Protein AF-A0AAN7YVD9-F1 (afdb_monomer_lite)

Structure (mmCIF, N/CA/C/O backbone):
data_AF-A0AAN7YVD9-F1
#
_entry.id   AF-A0AAN7YVD9-F1
#
loop_
_atom_site.group_PDB
_atom_site.id
_atom_site.type_symbol
_atom_site.label_atom_id
_atom_site.label_alt_id
_atom_site.label_comp_id
_atom_site.label_asym_id
_atom_site.label_entity_id
_atom_site.label_seq_id
_atom_site.pdbx_PDB_ins_code
_atom_site.Cartn_x
_atom_site.Cartn_y
_atom_site.Cartn_z
_atom_site.occupancy
_atom_site.B_iso_or_equiv
_atom_site.auth_seq_id
_atom_site.auth_comp_id
_atom_site.auth_asym_id
_atom_site.auth_atom_id
_atom_site.pdbx_PDB_model_num
ATOM 1 N N . MET A 1 1 ? 33.752 2.108 36.685 1.00 48.91 1 MET A N 1
ATOM 2 C CA . MET A 1 1 ? 33.407 3.477 37.112 1.00 48.91 1 MET A CA 1
ATOM 3 C C . MET A 1 1 ? 32.574 3.325 38.362 1.00 48.91 1 MET A C 1
ATOM 5 O O . MET A 1 1 ? 31.568 2.627 38.293 1.00 48.91 1 MET A O 1
ATOM 9 N N . ASP A 1 2 ? 33.030 3.874 39.486 1.00 48.00 2 ASP A N 1
ATOM 10 C CA . ASP A 1 2 ? 32.279 3.839 40.743 1.00 48.00 2 ASP A CA 1
ATOM 11 C C . ASP A 1 2 ? 31.120 4.831 40.663 1.00 48.00 2 ASP A C 1
ATOM 13 O O . ASP A 1 2 ? 31.286 6.030 40.883 1.00 48.00 2 ASP A O 1
ATOM 17 N N . LEU A 1 3 ? 29.936 4.310 40.342 1.00 52.09 3 LEU A N 1
ATOM 18 C CA . LEU A 1 3 ? 28.682 5.069 40.279 1.00 52.09 3 LEU A CA 1
ATOM 19 C C . LEU A 1 3 ? 28.281 5.666 41.644 1.00 52.09 3 LEU A C 1
ATOM 21 O O . LEU A 1 3 ? 27.418 6.534 41.711 1.00 52.09 3 LEU A O 1
ATOM 25 N N . GLU A 1 4 ? 28.901 5.227 42.744 1.00 53.59 4 GLU A N 1
ATOM 26 C CA . GLU A 1 4 ? 28.573 5.665 44.108 1.00 53.59 4 GLU A CA 1
ATOM 27 C C . GLU A 1 4 ? 28.916 7.134 44.399 1.00 53.59 4 GLU A C 1
ATOM 29 O O . GLU A 1 4 ? 28.377 7.712 45.348 1.00 53.59 4 GLU A O 1
ATOM 34 N N . ASN A 1 5 ? 29.800 7.739 43.599 1.00 58.06 5 ASN A N 1
ATOM 35 C CA . ASN A 1 5 ? 30.240 9.125 43.774 1.00 58.06 5 ASN A CA 1
ATOM 36 C C . ASN A 1 5 ? 29.689 10.080 42.703 1.00 58.06 5 ASN A C 1
ATOM 38 O O . ASN A 1 5 ? 30.012 11.266 42.734 1.00 58.06 5 ASN A O 1
ATOM 42 N N . GLU A 1 6 ? 28.862 9.600 41.771 1.00 57.50 6 GLU A N 1
ATOM 43 C CA . GLU A 1 6 ? 28.188 10.474 40.810 1.00 57.50 6 GLU A CA 1
ATOM 44 C C . GLU A 1 6 ? 27.002 11.181 41.480 1.00 57.50 6 GLU A C 1
ATOM 46 O O . GLU A 1 6 ? 26.181 10.552 42.156 1.00 57.50 6 GLU A O 1
ATOM 51 N N . ASN A 1 7 ? 26.925 12.503 41.304 1.00 54.09 7 ASN A N 1
ATOM 52 C CA . ASN A 1 7 ? 25.797 13.295 41.785 1.00 54.09 7 ASN A CA 1
ATOM 53 C C . ASN A 1 7 ? 24.549 12.985 40.956 1.00 54.09 7 ASN A C 1
ATOM 55 O O . ASN A 1 7 ? 24.578 13.012 39.724 1.00 54.09 7 ASN A O 1
ATOM 59 N N . ILE A 1 8 ? 23.454 12.713 41.656 1.00 57.19 8 ILE A N 1
ATOM 60 C CA . ILE A 1 8 ? 22.137 12.468 41.084 1.00 57.19 8 ILE A CA 1
ATOM 61 C C . ILE A 1 8 ? 21.248 13.654 41.418 1.00 57.19 8 ILE A C 1
ATOM 63 O O . ILE A 1 8 ? 21.107 14.033 42.582 1.00 57.19 8 ILE A O 1
ATOM 67 N N . ASP A 1 9 ? 20.620 14.202 40.383 1.00 53.19 9 ASP A N 1
ATOM 68 C CA . ASP A 1 9 ? 19.607 15.238 40.522 1.00 53.19 9 ASP A CA 1
ATOM 69 C C . ASP A 1 9 ? 18.218 14.593 40.599 1.00 53.19 9 ASP A C 1
ATOM 71 O O . ASP A 1 9 ? 17.826 13.809 39.722 1.00 53.19 9 ASP A O 1
ATOM 75 N N . PHE A 1 10 ? 17.442 14.955 41.623 1.00 53.22 10 PHE A N 1
ATOM 76 C CA . PHE A 1 10 ? 16.014 14.657 41.650 1.00 53.22 10 PHE A CA 1
ATOM 77 C C . PHE A 1 10 ? 15.292 15.528 40.622 1.00 53.22 10 PHE A C 1
ATOM 79 O O . PHE A 1 10 ? 15.197 16.746 40.769 1.00 53.22 10 PHE A O 1
ATOM 86 N N . VAL A 1 11 ? 14.746 14.904 39.576 1.00 52.44 11 VAL A N 1
ATOM 87 C CA . VAL A 1 11 ? 13.897 15.603 38.605 1.00 52.44 11 VAL A CA 1
ATOM 88 C C . VAL A 1 11 ? 12.440 15.313 38.920 1.00 52.44 11 VAL A C 1
ATOM 90 O O . VAL A 1 11 ? 11.982 14.169 38.897 1.00 52.44 11 VAL A O 1
ATOM 93 N N . LYS A 1 12 ? 11.714 16.389 39.217 1.00 53.72 12 LYS A N 1
ATOM 94 C CA . LYS A 1 12 ? 10.306 16.365 39.591 1.00 53.72 12 LYS A CA 1
ATOM 95 C C . LYS A 1 12 ? 9.412 15.857 38.452 1.00 53.72 12 LYS A C 1
ATOM 97 O O . LYS A 1 12 ? 9.451 16.387 37.340 1.00 53.72 12 LYS A O 1
ATOM 102 N N . CYS A 1 13 ? 8.541 14.893 38.754 1.00 51.59 13 CYS A N 1
ATOM 103 C CA . CYS A 1 13 ? 7.413 14.524 37.897 1.00 51.59 13 CYS A CA 1
ATOM 104 C C . CYS A 1 13 ? 6.221 15.439 38.215 1.00 51.59 13 CYS A C 1
ATOM 106 O O . CYS A 1 13 ? 5.746 15.438 39.343 1.00 51.59 13 CYS A O 1
ATOM 108 N N . LEU A 1 14 ? 5.749 16.234 37.253 1.00 41.72 14 LEU A N 1
ATOM 109 C CA . LEU A 1 14 ? 4.733 17.280 37.482 1.00 41.72 14 LEU A CA 1
ATOM 110 C C . LEU A 1 14 ? 3.289 16.861 37.135 1.00 41.72 14 LEU A C 1
ATOM 112 O O . LEU A 1 14 ? 2.436 17.726 36.990 1.00 41.72 14 LEU A O 1
ATOM 116 N N . HIS A 1 15 ? 3.010 15.567 36.933 1.00 40.56 15 HIS A N 1
ATOM 117 C CA . HIS A 1 15 ? 1.671 15.047 36.588 1.00 40.56 15 HIS A CA 1
ATOM 118 C C . HIS A 1 15 ? 0.937 15.727 35.414 1.00 40.56 15 HIS A C 1
ATOM 120 O O . HIS A 1 15 ? -0.262 15.531 35.224 1.00 40.56 15 HIS A O 1
ATOM 126 N N . ILE A 1 16 ? 1.637 16.460 34.547 1.00 34.72 16 ILE A N 1
ATOM 127 C CA . ILE A 1 16 ? 1.011 17.025 33.355 1.00 34.72 16 ILE A CA 1
ATOM 128 C C . ILE A 1 16 ? 1.050 15.945 32.259 1.00 34.72 16 ILE A C 1
ATOM 130 O O . ILE A 1 16 ? 2.098 15.668 31.672 1.00 34.72 16 ILE A O 1
ATOM 134 N N . VAL A 1 17 ? -0.129 15.373 31.996 1.00 36.09 17 VAL A N 1
ATOM 135 C CA . VAL A 1 17 ? -0.585 14.630 30.800 1.00 36.09 17 VAL A CA 1
ATOM 136 C C . VAL A 1 17 ? -0.663 13.089 30.862 1.00 36.09 17 VAL A C 1
ATOM 138 O O . VAL A 1 17 ? 0.258 12.369 31.234 1.00 36.09 17 VAL A O 1
ATOM 141 N N . VAL A 1 18 ? -1.813 12.628 30.358 1.00 40.62 18 VAL A N 1
ATOM 142 C CA . VAL A 1 18 ? -2.362 11.280 30.114 1.00 40.62 18 VAL A CA 1
ATOM 143 C C . VAL A 1 18 ? -1.529 10.411 29.143 1.00 40.62 18 VAL A C 1
ATOM 145 O O . VAL A 1 18 ? -1.822 9.231 28.966 1.00 40.62 18 VAL A O 1
ATOM 148 N N . THR A 1 19 ? -0.464 10.941 28.533 1.00 44.38 19 THR A N 1
ATOM 149 C CA . THR A 1 19 ? 0.362 10.232 27.536 1.00 44.38 19 THR A CA 1
ATOM 150 C C . THR A 1 19 ? 1.842 10.625 27.651 1.00 44.38 19 THR A C 1
ATOM 152 O O . THR A 1 19 ? 2.146 11.817 27.556 1.00 44.38 19 THR A O 1
ATOM 155 N N . PRO A 1 20 ? 2.780 9.673 27.830 1.00 53.44 20 PRO A N 1
ATOM 156 C CA . PRO A 1 20 ? 4.209 9.972 27.867 1.00 53.44 20 PRO A CA 1
ATOM 157 C C . PRO A 1 20 ? 4.724 10.360 26.474 1.00 53.44 20 PRO A C 1
ATOM 159 O O . PRO A 1 20 ? 4.370 9.731 25.479 1.00 53.44 20 PRO A O 1
ATOM 162 N N . ASN A 1 21 ? 5.600 11.364 26.402 1.00 52.97 21 ASN A N 1
ATOM 163 C CA . ASN A 1 21 ? 6.274 11.722 25.154 1.00 52.97 21 ASN A CA 1
ATOM 164 C C . ASN A 1 21 ? 7.509 10.841 24.955 1.00 52.97 21 ASN A C 1
ATOM 166 O O . ASN A 1 21 ? 8.276 10.623 25.894 1.00 52.97 21 ASN A O 1
ATOM 170 N N . GLN A 1 22 ? 7.709 10.375 23.724 1.00 55.66 22 GLN A N 1
ATOM 171 C CA . GLN A 1 22 ? 8.861 9.583 23.304 1.00 55.66 22 GLN A CA 1
ATOM 172 C C . GLN A 1 22 ? 9.762 10.452 22.416 1.00 55.66 22 GLN A C 1
ATOM 174 O O . GLN A 1 22 ? 9.289 11.020 21.434 1.00 55.66 22 GLN A O 1
ATOM 179 N N . CYS A 1 23 ? 11.051 10.603 22.743 1.00 58.97 23 CYS A N 1
ATOM 180 C CA . CYS A 1 23 ? 11.976 11.273 21.814 1.00 58.97 23 CYS A CA 1
ATOM 181 C C . CYS A 1 23 ? 12.339 10.366 20.627 1.00 58.97 23 CYS A C 1
ATOM 183 O O . CYS A 1 23 ? 12.107 9.160 20.670 1.00 58.97 23 CYS A O 1
ATOM 185 N N . GLU A 1 24 ? 13.013 10.914 19.610 1.00 60.00 24 GLU A N 1
ATOM 186 C CA . GLU A 1 24 ? 13.510 10.165 18.436 1.00 60.00 24 GLU A CA 1
ATOM 187 C C . GLU A 1 24 ? 14.393 8.950 18.794 1.00 60.00 24 GLU A C 1
ATOM 189 O O . GLU A 1 24 ? 14.546 8.030 17.998 1.00 60.00 24 GLU A O 1
ATOM 194 N N . ARG A 1 25 ? 14.958 8.917 20.011 1.00 52.78 25 ARG A N 1
ATOM 195 C CA . ARG A 1 25 ? 15.753 7.795 20.545 1.00 52.78 25 ARG A CA 1
ATOM 196 C C . ARG A 1 25 ? 14.987 6.885 21.506 1.00 52.78 25 ARG A C 1
ATOM 198 O O . ARG A 1 25 ? 15.596 6.108 22.227 1.00 52.78 25 ARG A O 1
ATOM 205 N N . SER A 1 26 ? 13.662 6.965 21.521 1.00 51.72 26 SER A N 1
ATOM 206 C CA . SER A 1 26 ? 12.785 6.096 22.310 1.00 51.72 26 SER A CA 1
ATOM 207 C C . SER A 1 26 ? 12.834 6.251 23.836 1.00 51.72 26 SER A C 1
ATOM 209 O O . SER A 1 26 ? 12.409 5.352 24.555 1.00 51.72 26 SER A O 1
ATOM 211 N N . HIS A 1 27 ? 13.288 7.395 24.357 1.00 57.31 27 HIS A N 1
ATOM 212 C CA . HIS A 1 27 ? 13.181 7.693 25.790 1.00 57.31 27 HIS A CA 1
ATOM 213 C C . HIS A 1 27 ? 11.816 8.299 26.121 1.00 57.31 27 HIS A C 1
ATOM 215 O O . HIS A 1 27 ? 11.412 9.259 25.462 1.00 57.31 27 HIS A O 1
ATOM 221 N N . PHE A 1 28 ? 11.155 7.785 27.160 1.00 47.69 28 PHE A N 1
ATOM 222 C CA . PHE A 1 28 ? 9.869 8.286 27.657 1.00 47.69 28 PHE A CA 1
ATOM 223 C C . PHE A 1 28 ? 10.053 9.301 28.791 1.00 47.69 28 PHE A C 1
ATOM 225 O O . PHE A 1 28 ? 10.852 9.071 29.698 1.00 47.69 28 PHE A O 1
ATOM 232 N N . PHE A 1 29 ? 9.311 10.410 28.764 1.00 57.97 29 PHE A N 1
ATOM 233 C CA . PHE A 1 29 ? 9.326 11.424 29.829 1.00 57.97 29 PHE A CA 1
ATOM 234 C C . PHE A 1 29 ? 7.985 12.168 29.946 1.00 57.97 29 PHE A C 1
ATOM 236 O O . PHE A 1 29 ? 7.215 12.253 28.986 1.00 57.97 29 PHE A O 1
ATOM 243 N N . CYS A 1 30 ? 7.702 12.698 31.143 1.00 49.47 30 CYS A N 1
ATOM 244 C CA . CYS A 1 30 ? 6.515 13.516 31.409 1.00 49.47 30 CYS A CA 1
ATOM 245 C C . CYS A 1 30 ? 6.666 14.935 30.819 1.00 49.47 30 CYS A C 1
ATOM 247 O O . CYS A 1 30 ? 7.780 15.433 30.634 1.00 49.47 30 CYS A O 1
ATOM 249 N N . PHE A 1 31 ? 5.542 15.576 30.484 1.00 44.53 31 PHE A N 1
ATOM 250 C CA . PHE A 1 31 ? 5.461 16.767 29.624 1.00 44.53 31 PHE A CA 1
ATOM 251 C C . PHE A 1 31 ? 6.286 17.970 30.114 1.00 44.53 31 PHE A C 1
ATOM 253 O O . PHE A 1 31 ? 6.776 18.760 29.311 1.00 44.53 31 PHE A O 1
ATOM 260 N N . SER A 1 32 ? 6.523 18.091 31.419 1.00 43.22 32 SER A N 1
ATOM 261 C CA . SER A 1 32 ? 7.210 19.253 31.992 1.00 43.22 32 SER A CA 1
ATOM 262 C C . SER A 1 32 ? 8.728 19.284 31.755 1.00 43.22 32 SER A C 1
ATOM 264 O O . SER A 1 32 ? 9.369 20.292 32.035 1.00 43.22 32 SER A O 1
ATOM 266 N N . CYS A 1 33 ? 9.318 18.233 31.173 1.00 47.03 33 CYS A N 1
ATOM 267 C CA . CYS A 1 33 ? 10.735 18.204 30.781 1.00 47.03 33 CYS A CA 1
ATOM 268 C C . CYS A 1 33 ? 11.003 18.792 29.371 1.00 47.03 33 CYS A C 1
ATOM 270 O O . CYS A 1 33 ? 12.088 18.604 28.809 1.00 47.03 33 CYS A O 1
ATOM 272 N N . PHE A 1 34 ? 10.032 19.475 28.750 1.00 39.44 34 PHE A N 1
ATOM 273 C CA . PHE A 1 34 ? 10.080 19.795 27.321 1.00 39.44 34 PHE A CA 1
ATOM 274 C C . PHE A 1 34 ? 10.737 21.147 26.983 1.00 39.44 34 PHE A C 1
ATOM 276 O O . PHE A 1 34 ? 10.095 22.191 26.954 1.00 39.44 34 PHE A O 1
ATOM 283 N N . LYS A 1 35 ? 12.025 21.082 26.614 1.00 46.41 35 LYS A N 1
ATOM 284 C CA . LYS A 1 35 ? 12.605 21.828 25.466 1.00 46.41 35 LYS A CA 1
ATOM 285 C C . LYS A 1 35 ? 13.637 20.987 24.693 1.00 46.41 35 LYS A C 1
ATOM 287 O O . LYS A 1 35 ? 13.815 21.212 23.502 1.00 46.41 35 LYS A O 1
ATOM 292 N N . LYS A 1 36 ? 14.304 20.013 25.336 1.00 55.28 36 LYS A N 1
ATOM 293 C CA . LYS A 1 36 ? 15.181 18.981 24.732 1.00 55.28 36 LYS A CA 1
ATOM 294 C C . LYS A 1 36 ? 15.185 17.749 25.648 1.00 55.28 36 LYS A C 1
ATOM 296 O O . LYS A 1 36 ? 15.216 17.933 26.859 1.00 55.28 36 LYS A O 1
ATOM 301 N N . CYS A 1 37 ? 15.186 16.525 25.104 1.00 58.19 37 CYS A N 1
ATOM 302 C CA . CYS A 1 37 ? 15.276 15.297 25.913 1.00 58.19 37 CYS A CA 1
ATOM 303 C C . CYS A 1 37 ? 16.519 15.371 26.828 1.00 58.19 37 CYS A C 1
ATOM 305 O O . CYS A 1 37 ? 17.620 15.496 26.289 1.00 58.19 37 CYS A O 1
ATOM 307 N N . PRO A 1 38 ? 16.383 15.322 28.167 1.00 54.34 38 PRO A N 1
ATOM 308 C CA . PRO A 1 38 ? 17.506 15.539 29.086 1.00 54.34 38 PRO A CA 1
ATOM 309 C C . PRO A 1 38 ? 18.606 14.486 28.909 1.00 54.34 38 PRO A C 1
ATOM 311 O O . PRO A 1 38 ? 19.785 14.832 28.878 1.00 54.34 38 PRO A O 1
ATOM 314 N N . ILE A 1 39 ? 18.209 13.238 28.636 1.00 54.81 39 ILE A N 1
ATOM 315 C CA . ILE A 1 39 ? 19.122 12.144 28.282 1.00 54.81 39 ILE A CA 1
ATOM 316 C C . ILE A 1 39 ? 19.868 12.475 26.980 1.00 54.81 39 ILE A C 1
ATOM 318 O O . ILE A 1 39 ? 21.089 12.406 26.927 1.00 54.81 39 ILE A O 1
ATOM 322 N N . CYS A 1 40 ? 19.171 12.912 25.924 1.00 55.34 40 CYS A N 1
ATOM 323 C CA . CYS A 1 40 ? 19.813 13.205 24.635 1.00 55.34 40 CYS A CA 1
ATOM 324 C C . CYS A 1 40 ? 20.615 14.519 24.612 1.00 55.34 40 CYS A C 1
ATOM 326 O O . CYS A 1 40 ? 21.542 14.645 23.814 1.00 55.34 40 CYS A O 1
ATOM 328 N N . LYS A 1 41 ? 20.264 15.509 25.442 1.00 53.03 41 LYS A N 1
ATOM 329 C CA . LYS A 1 41 ? 20.933 16.818 25.499 1.00 53.03 41 LYS A CA 1
ATOM 330 C C . LYS A 1 41 ? 22.328 16.703 26.117 1.00 53.03 41 LYS A C 1
ATOM 332 O O . LYS A 1 41 ? 23.244 17.376 25.650 1.00 53.03 41 LYS A O 1
ATOM 337 N N . ASN A 1 42 ? 22.488 15.830 27.110 1.00 51.00 42 ASN A N 1
ATOM 338 C CA . ASN A 1 42 ? 23.707 15.754 27.913 1.00 51.00 42 ASN A CA 1
ATOM 339 C C . ASN A 1 42 ? 24.724 14.712 27.424 1.00 51.00 42 ASN A C 1
ATOM 341 O O . ASN A 1 42 ? 25.849 14.732 27.899 1.00 51.00 42 ASN A O 1
ATOM 345 N N . ILE A 1 43 ? 24.413 13.909 26.394 1.00 50.28 43 ILE A N 1
ATOM 346 C CA . ILE A 1 43 ? 25.386 13.004 25.735 1.00 50.28 43 ILE A CA 1
ATOM 347 C C . ILE A 1 43 ? 26.558 13.770 25.079 1.00 50.28 43 ILE A C 1
ATOM 349 O O . ILE A 1 43 ? 27.591 13.179 24.783 1.00 50.28 43 ILE A O 1
ATOM 353 N N . ARG A 1 44 ? 26.448 15.093 24.863 1.00 41.69 44 ARG A N 1
ATOM 354 C CA . ARG A 1 44 ? 27.573 15.913 24.361 1.00 41.69 44 ARG A CA 1
ATOM 355 C C . ARG A 1 44 ? 28.622 16.264 25.427 1.00 41.69 44 ARG A C 1
ATOM 357 O O . ARG A 1 44 ? 29.668 16.799 25.079 1.00 41.69 44 ARG A O 1
ATOM 364 N N . SER A 1 45 ? 28.369 15.950 26.691 1.00 40.59 45 SER A N 1
ATOM 365 C CA . SER A 1 45 ? 29.298 16.095 27.815 1.00 40.59 45 SER A CA 1
ATOM 366 C C . SER A 1 45 ? 29.476 14.712 28.443 1.00 40.59 45 SER A C 1
ATOM 368 O O . SER A 1 45 ? 28.482 14.061 28.729 1.00 40.59 45 SER A O 1
ATOM 370 N N . ASN A 1 46 ? 30.713 14.239 28.612 1.00 37.03 46 ASN A N 1
ATOM 371 C CA . ASN A 1 46 ? 31.078 12.884 29.069 1.00 37.03 46 ASN A CA 1
ATOM 372 C C . ASN A 1 46 ? 30.632 12.539 30.514 1.00 37.03 46 ASN A C 1
ATOM 374 O O . ASN A 1 46 ? 31.456 12.204 31.358 1.00 37.03 46 ASN A O 1
ATOM 378 N N . GLY A 1 47 ? 29.338 12.587 30.815 1.00 40.88 47 GLY A N 1
ATOM 379 C CA . GLY A 1 47 ? 28.769 12.166 32.089 1.00 40.88 47 GLY A CA 1
ATOM 380 C C . GLY A 1 47 ? 27.344 11.671 31.886 1.00 40.88 47 GLY A C 1
ATOM 381 O O . GLY A 1 47 ? 26.473 12.420 31.442 1.00 40.88 47 GLY A O 1
ATOM 382 N N . PHE A 1 48 ? 27.104 10.398 32.195 1.00 42.22 48 PHE A N 1
ATOM 383 C CA . PHE A 1 48 ? 25.749 9.885 32.344 1.00 42.22 48 PHE A CA 1
ATOM 384 C C . PHE A 1 48 ? 25.183 10.481 33.632 1.00 42.22 48 PHE A C 1
ATOM 386 O O . PHE A 1 48 ? 25.541 10.055 34.720 1.00 42.22 48 PHE A O 1
ATOM 393 N N . ILE A 1 49 ? 24.318 11.488 33.530 1.00 46.78 49 ILE A N 1
ATOM 394 C CA . ILE A 1 49 ? 23.552 11.923 34.700 1.00 46.78 49 ILE A CA 1
ATOM 395 C C . ILE A 1 49 ? 22.442 10.892 34.896 1.00 46.78 49 ILE A C 1
ATOM 397 O O . ILE A 1 49 ? 21.515 10.804 34.087 1.00 46.78 49 ILE A O 1
ATOM 401 N N . ASN A 1 50 ? 22.555 10.091 35.952 1.00 52.78 50 ASN A N 1
ATOM 402 C CA . ASN A 1 50 ? 21.481 9.212 36.395 1.00 52.78 50 ASN A CA 1
ATOM 403 C C . ASN A 1 50 ? 20.370 10.087 36.979 1.00 52.78 50 ASN A C 1
ATOM 405 O O . ASN A 1 50 ? 20.540 10.694 38.028 1.00 52.78 50 ASN A O 1
ATOM 409 N N . THR A 1 51 ? 19.240 10.192 36.286 1.00 53.09 51 THR A N 1
ATOM 410 C CA . THR A 1 51 ? 18.073 10.941 36.765 1.00 53.09 51 THR A CA 1
ATOM 411 C C . THR A 1 51 ? 17.005 9.963 37.240 1.00 53.09 51 THR A C 1
ATOM 413 O O . THR A 1 51 ? 16.513 9.159 36.447 1.00 53.09 51 THR A O 1
ATOM 416 N N . ILE A 1 52 ? 16.612 10.044 38.514 1.00 61.03 52 ILE A N 1
ATOM 417 C CA . ILE A 1 52 ? 15.513 9.244 39.071 1.00 61.03 52 ILE A CA 1
ATOM 418 C C . ILE A 1 52 ? 14.256 10.114 39.126 1.00 61.03 52 ILE A C 1
ATOM 420 O O . ILE A 1 52 ? 14.253 11.198 39.705 1.00 61.03 52 ILE A O 1
ATOM 424 N N . CYS A 1 53 ? 13.180 9.630 38.508 1.00 63.94 53 CYS A N 1
ATOM 425 C CA . CYS A 1 53 ? 11.878 10.287 38.515 1.00 63.94 53 CYS A CA 1
ATOM 426 C C . CYS A 1 53 ? 11.025 9.718 39.661 1.00 63.94 53 CYS A C 1
ATOM 428 O O . CYS A 1 53 ? 10.631 8.548 39.606 1.00 63.94 53 CYS A O 1
ATOM 430 N N . LYS A 1 54 ? 10.747 10.539 40.682 1.00 70.31 54 LYS A N 1
ATOM 431 C CA . LYS A 1 54 ? 9.866 10.210 41.816 1.00 70.31 54 LYS A CA 1
ATOM 432 C C . LYS A 1 54 ? 8.775 11.268 41.992 1.00 70.31 54 LYS A C 1
ATOM 434 O O . LYS A 1 54 ? 8.971 12.438 41.657 1.00 70.31 54 LYS A O 1
ATOM 439 N N . TYR A 1 55 ? 7.633 10.842 42.516 1.00 70.88 55 TYR A N 1
ATOM 440 C CA . TYR A 1 55 ? 6.591 11.721 43.035 1.00 70.88 55 TYR A CA 1
ATOM 441 C C . TYR A 1 55 ? 6.989 12.225 44.418 1.00 70.88 55 TYR A C 1
ATOM 443 O O . TYR A 1 55 ? 7.653 11.505 45.160 1.00 70.88 55 TYR A O 1
ATOM 451 N N . GLN A 1 56 ? 6.603 13.455 44.745 1.00 77.81 56 GLN A N 1
ATOM 452 C CA . GLN A 1 56 ? 6.939 14.108 46.006 1.00 77.81 56 GLN A CA 1
ATOM 453 C C . GLN A 1 56 ? 5.667 14.678 46.628 1.00 77.81 56 GLN A C 1
ATOM 455 O O . GLN A 1 56 ? 4.976 15.486 46.005 1.00 77.81 56 GLN A O 1
ATOM 460 N N . PHE A 1 57 ? 5.379 14.272 47.859 1.00 76.69 57 PHE A N 1
ATOM 461 C CA . PHE A 1 57 ? 4.224 14.739 48.616 1.00 76.69 57 PHE A CA 1
ATOM 462 C C . PHE A 1 57 ? 4.675 15.355 49.936 1.00 76.69 57 PHE A C 1
ATOM 464 O O . PHE A 1 57 ? 5.608 14.849 50.558 1.00 76.69 57 PHE A O 1
ATOM 471 N N . LYS A 1 58 ? 4.021 16.428 50.378 1.00 85.06 58 LYS A N 1
ATOM 472 C CA . LYS A 1 58 ? 4.192 16.980 51.728 1.00 85.06 58 LYS A CA 1
ATOM 473 C C . LYS A 1 58 ? 2.983 16.653 52.586 1.00 85.06 58 LYS A C 1
ATOM 475 O O . LYS A 1 58 ? 1.891 16.451 52.061 1.00 85.06 58 LYS A O 1
ATOM 480 N N . GLU A 1 59 ? 3.183 16.601 53.891 1.00 81.88 59 GLU A N 1
ATOM 481 C CA . GLU A 1 59 ? 2.072 16.555 54.835 1.00 81.88 59 GLU A CA 1
ATOM 482 C C . GLU A 1 59 ? 1.323 17.894 54.784 1.00 81.88 59 GLU A C 1
ATOM 484 O O . GLU A 1 59 ? 1.944 18.960 54.748 1.00 81.88 59 GLU A O 1
ATOM 489 N N . ASP A 1 60 ? -0.001 17.840 54.677 1.00 79.81 60 ASP A N 1
ATOM 490 C CA . ASP A 1 60 ? -0.836 19.035 54.716 1.00 79.81 60 ASP A CA 1
ATOM 491 C C . ASP A 1 60 ? -1.095 19.413 56.173 1.00 79.81 60 ASP A C 1
ATOM 493 O O . ASP A 1 60 ? -1.720 18.665 56.915 1.00 79.81 60 ASP A O 1
ATOM 497 N N . GLU A 1 61 ? -0.652 20.594 56.592 1.00 81.81 61 GLU A N 1
ATOM 498 C CA . GLU A 1 61 ? -0.880 21.073 57.961 1.00 81.81 61 GLU A CA 1
ATOM 499 C C . GLU A 1 61 ? -2.378 21.240 58.283 1.00 81.81 61 GLU A C 1
ATOM 501 O O . GLU A 1 61 ? -2.763 21.257 59.451 1.00 81.81 61 GLU A O 1
ATOM 506 N N . ASN A 1 62 ? -3.236 21.328 57.257 1.00 82.12 62 ASN A N 1
ATOM 507 C CA . ASN A 1 62 ? -4.675 21.543 57.401 1.00 82.12 62 ASN A CA 1
ATOM 508 C C . ASN A 1 62 ? -5.528 20.287 57.158 1.00 82.12 62 ASN A C 1
ATOM 510 O O . ASN A 1 62 ? -6.752 20.352 57.306 1.00 82.12 62 ASN A O 1
ATOM 514 N N . SER A 1 63 ? -4.936 19.147 56.785 1.00 74.81 63 SER A N 1
ATOM 515 C CA . SER A 1 63 ? -5.685 17.907 56.565 1.00 74.81 63 SER A CA 1
ATOM 516 C C . SER A 1 63 ? -4.909 16.667 57.012 1.00 74.81 63 SER A C 1
ATOM 518 O O . SER A 1 63 ? -3.688 16.627 56.994 1.00 74.81 63 SER A O 1
ATOM 520 N N . PHE A 1 64 ? -5.618 15.610 57.422 1.00 63.94 64 PHE A N 1
ATOM 521 C CA . PHE A 1 64 ? -4.999 14.313 57.729 1.00 63.94 64 PHE A CA 1
ATOM 522 C C . PHE A 1 64 ? -4.621 13.582 56.428 1.00 63.94 64 PHE A C 1
ATOM 524 O O . PHE A 1 64 ? -5.218 12.561 56.078 1.00 63.94 64 PHE A O 1
ATOM 531 N N . GLY A 1 65 ? -3.668 14.131 55.671 1.00 74.69 65 GLY A N 1
ATOM 532 C CA . GLY A 1 65 ? -3.283 13.617 54.364 1.00 74.69 65 GLY A CA 1
ATOM 533 C C . GLY A 1 65 ? -1.990 14.209 53.807 1.00 74.69 65 GLY A C 1
ATOM 534 O O . GLY A 1 65 ? -1.459 15.206 54.286 1.00 74.69 65 GLY A O 1
ATOM 535 N N . PHE A 1 66 ? -1.481 13.559 52.762 1.00 76.38 66 PHE A N 1
ATOM 536 C CA . PHE A 1 66 ? -0.363 14.057 51.970 1.00 76.38 66 PHE A CA 1
ATOM 537 C C . PHE A 1 66 ? -0.904 14.777 50.734 1.00 76.38 66 PHE A C 1
ATOM 539 O O . PHE A 1 66 ? -1.738 14.224 50.014 1.00 76.38 66 PHE A O 1
ATOM 546 N N . VAL A 1 67 ? -0.412 15.983 50.467 1.00 78.12 67 VAL A N 1
ATOM 547 C CA . VAL A 1 67 ? -0.746 16.769 49.274 1.00 78.12 67 VAL A CA 1
ATOM 548 C C . VAL A 1 67 ? 0.479 16.926 48.382 1.00 78.12 67 VAL A C 1
ATOM 550 O O . VAL A 1 67 ? 1.624 16.928 48.838 1.00 78.12 67 VAL A O 1
ATOM 553 N N . GLU A 1 68 ? 0.245 17.023 47.078 1.00 71.88 68 GLU A N 1
ATOM 554 C CA . GLU A 1 68 ? 1.310 17.253 46.105 1.00 71.88 68 GLU A CA 1
ATOM 555 C C . GLU A 1 68 ? 1.898 18.657 46.312 1.00 71.88 68 GLU A C 1
ATOM 557 O O . GLU A 1 68 ? 1.167 19.648 46.336 1.00 71.88 68 GLU A O 1
ATOM 562 N N . ASP A 1 69 ? 3.221 18.755 46.473 1.00 72.62 69 ASP A N 1
ATOM 563 C CA . ASP A 1 69 ? 3.887 20.054 46.570 1.00 72.62 69 ASP A CA 1
ATOM 564 C C . ASP A 1 69 ? 4.359 20.522 45.190 1.00 72.62 69 ASP A C 1
ATOM 566 O O . ASP A 1 69 ? 5.118 19.834 44.499 1.00 72.62 69 ASP A O 1
ATOM 570 N N . SER A 1 70 ? 3.949 21.724 44.781 1.00 63.22 70 SER A N 1
ATOM 571 C CA . SER A 1 70 ? 4.417 22.385 43.562 1.00 63.22 70 SER A CA 1
ATOM 572 C C . SER A 1 70 ? 5.911 22.738 43.595 1.00 63.22 70 SER A C 1
ATOM 574 O O . SER A 1 70 ? 6.527 22.792 42.530 1.00 63.22 70 SER A O 1
ATOM 576 N N . GLU A 1 71 ? 6.523 22.877 44.768 1.00 74.19 71 GLU A N 1
ATOM 577 C CA . GLU A 1 71 ? 7.948 23.214 44.900 1.00 74.19 71 GLU A CA 1
ATOM 578 C C . GLU A 1 71 ? 8.835 21.969 45.008 1.00 74.19 71 GLU A C 1
ATOM 580 O O . GLU A 1 71 ? 9.856 21.875 44.326 1.00 74.19 71 GLU A O 1
ATOM 585 N N . GLY A 1 72 ? 8.395 20.969 45.773 1.00 76.75 72 GLY A N 1
ATOM 586 C CA . GLY A 1 72 ? 9.103 19.700 45.920 1.00 76.75 72 GLY A CA 1
ATOM 587 C C . GLY A 1 72 ? 10.455 19.810 46.642 1.00 76.75 72 GLY A C 1
ATOM 588 O O . GLY A 1 72 ? 10.797 20.828 47.246 1.00 76.75 72 GLY A O 1
ATOM 589 N N . CYS A 1 73 ? 11.228 18.727 46.611 1.00 80.88 73 CYS A N 1
ATOM 590 C CA . CYS A 1 73 ? 12.597 18.668 47.102 1.00 80.88 73 CYS A CA 1
ATOM 591 C C . CYS A 1 73 ? 13.598 18.855 45.956 1.00 80.88 73 CYS A C 1
ATOM 593 O O . CYS A 1 73 ? 13.528 18.142 44.953 1.00 80.88 73 CYS A O 1
ATOM 595 N N . THR A 1 74 ? 14.561 19.761 46.139 1.00 79.88 74 THR A N 1
ATOM 596 C CA . THR A 1 74 ? 15.634 20.088 45.182 1.00 79.88 74 THR A CA 1
ATOM 597 C C . THR A 1 74 ? 16.979 19.446 45.540 1.00 79.88 74 THR A C 1
ATOM 599 O O . THR A 1 74 ? 18.033 19.943 45.145 1.00 79.88 74 THR A O 1
ATOM 602 N N . PHE A 1 75 ? 16.967 18.354 46.311 1.00 79.31 75 PHE A N 1
ATOM 603 C CA . PHE A 1 75 ? 18.190 17.671 46.724 1.00 79.31 75 PHE A CA 1
ATOM 604 C C . PHE A 1 75 ? 19.016 17.193 45.519 1.00 79.31 75 PHE A C 1
ATOM 606 O O . PHE A 1 75 ? 18.497 16.551 44.603 1.00 79.31 75 PHE A O 1
ATOM 613 N N . SER A 1 76 ? 20.316 17.484 45.565 1.00 75.19 76 SER A N 1
ATOM 614 C CA . SER A 1 76 ? 21.335 16.980 44.643 1.00 75.19 76 SER A CA 1
ATOM 615 C C . SER A 1 76 ? 22.507 16.465 45.475 1.00 75.19 76 SER A C 1
ATOM 617 O O . SER A 1 76 ? 23.007 17.162 46.362 1.00 75.19 76 SER A O 1
ATOM 619 N N . GLY A 1 77 ? 22.911 15.221 45.238 1.00 78.88 77 GLY A N 1
ATOM 620 C CA . GLY A 1 77 ? 23.969 14.572 46.005 1.00 78.88 77 GLY A CA 1
ATOM 621 C C . GLY A 1 77 ? 24.318 13.184 45.468 1.00 78.88 77 GLY A C 1
ATOM 622 O O . GLY A 1 77 ? 23.675 12.702 44.534 1.00 78.88 77 GLY A O 1
ATOM 623 N N . PRO A 1 78 ? 25.341 12.525 46.034 1.00 73.38 78 PRO A N 1
ATOM 624 C CA . PRO A 1 78 ? 25.789 11.220 45.563 1.00 73.38 78 PRO A CA 1
ATOM 625 C C . PRO A 1 78 ? 24.737 10.132 45.823 1.00 73.38 78 PRO A C 1
ATOM 627 O O . PRO A 1 78 ? 24.034 10.177 46.836 1.00 73.38 78 PRO A O 1
ATOM 630 N N . LEU A 1 79 ? 24.674 9.117 44.950 1.00 69.81 79 LEU A N 1
ATOM 631 C CA . LEU A 1 79 ? 23.688 8.020 44.998 1.00 69.81 79 LEU A CA 1
ATOM 632 C C . LEU A 1 79 ? 23.560 7.373 46.389 1.00 69.81 79 LEU A C 1
ATOM 634 O O . LEU A 1 79 ? 22.454 7.097 46.851 1.00 69.81 79 LEU A O 1
ATOM 638 N N . LYS A 1 80 ? 24.685 7.184 47.088 1.00 75.56 80 LYS A N 1
ATOM 639 C CA . LYS A 1 80 ? 24.726 6.599 48.440 1.00 75.56 80 LYS A CA 1
ATOM 640 C C . LYS A 1 80 ? 23.964 7.408 49.499 1.00 75.56 80 LYS A C 1
ATOM 642 O O . LYS A 1 80 ? 23.525 6.843 50.494 1.00 75.56 80 LYS A O 1
ATOM 647 N N . ASN A 1 81 ? 23.766 8.706 49.271 1.00 79.19 81 ASN A N 1
ATOM 648 C CA . ASN A 1 81 ? 23.056 9.594 50.190 1.00 79.19 81 ASN A CA 1
ATOM 649 C C . ASN A 1 81 ? 21.554 9.690 49.885 1.00 79.19 81 ASN A C 1
ATOM 651 O O . ASN A 1 81 ? 20.828 10.292 50.671 1.00 79.19 81 ASN A O 1
ATOM 655 N N . ILE A 1 82 ? 21.073 9.105 48.780 1.00 76.75 82 ILE A N 1
ATOM 656 C CA . ILE A 1 82 ? 19.661 9.205 48.385 1.00 76.75 82 ILE A CA 1
ATOM 657 C C . ILE A 1 82 ? 18.752 8.509 49.391 1.00 76.75 82 ILE A C 1
ATOM 659 O O . ILE A 1 82 ? 17.778 9.109 49.824 1.00 76.75 82 ILE A O 1
ATOM 663 N N . ALA A 1 83 ? 19.081 7.282 49.804 1.00 76.94 83 ALA A N 1
ATOM 664 C CA . ALA A 1 83 ? 18.260 6.550 50.769 1.00 76.94 83 ALA A CA 1
ATOM 665 C C . ALA A 1 83 ? 18.140 7.318 52.096 1.00 76.94 83 ALA A C 1
ATOM 667 O O . ALA A 1 83 ? 17.045 7.502 52.614 1.00 76.94 83 ALA A O 1
ATOM 668 N N . HIS A 1 84 ? 19.260 7.855 52.588 1.00 84.88 84 HIS A N 1
ATOM 669 C CA . HIS A 1 84 ? 19.264 8.663 53.804 1.00 84.88 84 HIS A CA 1
ATOM 670 C C . HIS A 1 84 ? 18.472 9.969 53.646 1.00 84.88 84 HIS A C 1
ATOM 672 O O . HIS A 1 84 ? 17.758 10.381 54.558 1.00 84.88 84 HIS A O 1
ATOM 678 N N . HIS A 1 85 ? 18.569 10.621 52.485 1.00 86.12 85 HIS A N 1
ATOM 679 C CA . HIS A 1 85 ? 17.759 11.792 52.186 1.00 86.12 85 HIS A CA 1
ATOM 680 C C . HIS A 1 85 ? 16.263 11.447 52.157 1.00 86.12 85 HIS A C 1
ATOM 682 O O . HIS A 1 85 ? 15.479 12.153 52.775 1.00 86.12 85 HIS A O 1
ATOM 688 N N . GLU A 1 86 ? 15.855 10.348 51.520 1.00 82.19 86 GLU A N 1
ATOM 689 C CA . GLU A 1 86 ? 14.450 9.914 51.471 1.00 82.19 86 GLU A CA 1
ATOM 690 C C . GLU A 1 86 ? 13.866 9.607 52.855 1.00 82.19 86 GLU A C 1
ATOM 692 O O . GLU A 1 86 ? 12.686 9.857 53.083 1.00 82.19 86 GLU A O 1
ATOM 697 N N . GLU A 1 87 ? 14.687 9.118 53.785 1.00 82.56 87 GLU A N 1
ATOM 698 C CA . GLU A 1 87 ? 14.285 8.857 55.172 1.00 82.56 87 GLU A CA 1
ATOM 699 C C . GLU A 1 87 ? 14.173 10.128 56.026 1.00 82.56 87 GLU A C 1
ATOM 701 O O . GLU A 1 87 ? 13.402 10.160 56.983 1.00 82.56 87 GLU A O 1
ATOM 706 N N . THR A 1 88 ? 14.957 11.164 55.714 1.00 85.75 88 THR A N 1
ATOM 707 C CA . THR A 1 88 ? 15.077 12.382 56.541 1.00 85.75 88 THR A CA 1
ATOM 708 C C . THR A 1 88 ? 14.373 13.601 55.953 1.00 85.75 88 THR A C 1
ATOM 710 O O . THR A 1 88 ? 14.214 14.619 56.629 1.00 85.75 88 THR A O 1
ATOM 713 N N . CYS A 1 89 ? 13.954 13.534 54.693 1.00 84.81 89 CYS A N 1
ATOM 714 C CA . CYS A 1 89 ? 13.288 14.635 54.024 1.00 84.81 89 CYS A CA 1
ATOM 715 C C . CYS A 1 89 ? 11.856 14.802 54.537 1.00 84.81 89 CYS A C 1
ATOM 717 O O . CYS A 1 89 ? 11.128 13.834 54.736 1.00 84.81 89 CYS A O 1
ATOM 719 N N . LYS A 1 90 ? 11.408 16.056 54.645 1.00 84.19 90 LYS A N 1
ATOM 720 C CA . LYS A 1 90 ? 10.009 16.392 54.960 1.00 84.19 90 LYS A CA 1
ATOM 721 C C . LYS A 1 90 ? 9.005 15.920 53.896 1.00 84.19 90 LYS A C 1
ATOM 723 O O . LYS A 1 90 ? 7.802 15.972 54.123 1.00 84.19 90 LYS A O 1
ATOM 728 N N . TYR A 1 91 ? 9.493 15.536 52.715 1.00 82.94 91 TYR A N 1
ATOM 729 C CA . TYR A 1 91 ? 8.673 15.037 51.621 1.00 82.94 91 TYR A CA 1
ATOM 730 C C . TYR A 1 91 ? 8.661 13.514 51.607 1.00 82.94 91 TYR A C 1
ATOM 732 O O . TYR A 1 91 ? 9.697 12.867 51.738 1.00 82.94 91 TYR A O 1
ATOM 740 N N . ARG A 1 92 ? 7.489 12.944 51.349 1.00 82.88 92 ARG A N 1
ATOM 741 C CA . ARG A 1 92 ? 7.323 11.530 51.042 1.00 82.88 92 ARG A CA 1
ATOM 742 C C . ARG A 1 92 ? 7.547 11.299 49.552 1.00 82.88 92 ARG A C 1
ATOM 744 O O . ARG A 1 92 ? 6.931 11.968 48.720 1.00 82.88 92 ARG A O 1
ATOM 751 N N . PHE A 1 93 ? 8.385 10.321 49.226 1.00 79.81 93 PHE A N 1
ATOM 752 C CA . PHE A 1 93 ? 8.699 9.956 47.848 1.00 79.81 93 PHE A CA 1
ATOM 753 C C . PHE A 1 93 ? 7.950 8.692 47.425 1.00 79.81 93 PHE A C 1
ATOM 755 O O . PHE A 1 93 ? 7.930 7.709 48.163 1.00 79.81 93 PHE A O 1
ATOM 762 N N . GLU A 1 94 ? 7.378 8.687 46.221 1.00 76.88 94 GLU A N 1
ATOM 763 C CA . GLU A 1 94 ? 6.824 7.475 45.603 1.00 76.88 94 GLU A CA 1
ATOM 764 C C . GLU A 1 94 ? 7.408 7.261 44.204 1.00 76.88 94 GLU A C 1
ATOM 766 O O . GLU A 1 94 ? 7.660 8.212 43.460 1.00 76.88 94 GLU A O 1
ATOM 771 N N . ASP A 1 95 ? 7.658 6.006 43.835 1.00 71.12 95 ASP A N 1
ATOM 772 C CA . ASP A 1 95 ? 8.275 5.691 42.548 1.00 71.12 95 ASP A CA 1
ATOM 773 C C . ASP A 1 95 ? 7.328 5.997 41.382 1.00 71.12 95 ASP A C 1
ATOM 775 O O . ASP A 1 95 ? 6.155 5.617 41.376 1.00 71.12 95 ASP A O 1
ATOM 779 N N . CYS A 1 96 ? 7.858 6.634 40.336 1.00 64.62 96 CYS A N 1
ATOM 780 C CA . CYS A 1 96 ? 7.109 6.818 39.101 1.00 64.62 96 CYS A CA 1
ATOM 781 C C . CYS A 1 96 ? 6.836 5.461 38.433 1.00 64.62 96 CYS A C 1
ATOM 783 O O . CYS A 1 96 ? 7.766 4.704 38.140 1.00 64.62 96 CYS A O 1
ATOM 785 N N . ILE A 1 97 ? 5.575 5.169 38.100 1.00 54.25 97 ILE A N 1
ATOM 786 C CA . ILE A 1 97 ? 5.175 3.905 37.451 1.00 54.25 97 ILE A CA 1
ATOM 787 C C . ILE A 1 97 ? 5.926 3.629 36.135 1.00 54.25 97 ILE A C 1
ATOM 789 O O . ILE A 1 97 ? 6.108 2.474 35.746 1.00 54.25 97 ILE A O 1
ATOM 793 N N . TYR A 1 98 ? 6.414 4.684 35.474 1.00 50.22 98 TYR A N 1
ATOM 794 C CA . TYR A 1 98 ? 7.188 4.608 34.234 1.00 50.22 98 TYR A CA 1
ATOM 795 C C . TYR A 1 98 ? 8.707 4.489 34.464 1.00 50.22 98 TYR A C 1
ATOM 797 O O . TYR A 1 98 ? 9.419 3.998 33.591 1.00 50.22 98 TYR A O 1
ATOM 805 N N . SER A 1 99 ? 9.210 4.872 35.646 1.00 54.56 99 SER A N 1
ATOM 806 C CA . SER A 1 99 ? 10.611 4.668 36.059 1.00 54.56 99 SER A CA 1
ATOM 807 C C . SER A 1 99 ? 10.922 3.173 36.228 1.00 54.56 99 SER A C 1
ATOM 809 O O . SER A 1 99 ? 11.912 2.654 35.706 1.00 54.56 99 SER A O 1
ATOM 811 N N . VAL A 1 100 ? 10.001 2.437 36.858 1.00 48.72 100 VAL A N 1
ATOM 812 C CA . VAL A 1 100 ? 10.154 1.005 37.175 1.00 48.72 100 VAL A CA 1
ATOM 813 C C . VAL A 1 100 ? 10.224 0.121 35.920 1.00 48.72 100 VAL A C 1
ATOM 815 O O . VAL A 1 100 ? 10.819 -0.959 35.943 1.00 48.72 100 VAL A O 1
ATOM 818 N N . GLN A 1 101 ? 9.632 0.557 34.804 1.00 42.66 101 GLN A N 1
ATOM 819 C CA . GLN A 1 101 ? 9.609 -0.225 33.564 1.00 42.66 101 GLN A CA 1
ATOM 820 C C . GLN A 1 101 ? 10.907 -0.110 32.750 1.00 42.66 101 GLN A C 1
ATOM 822 O O . GLN A 1 101 ? 11.294 -1.089 32.109 1.00 42.66 101 GLN A O 1
ATOM 827 N N . ASN A 1 102 ? 11.618 1.021 32.826 1.00 43.56 102 ASN A N 1
ATOM 828 C CA . ASN A 1 102 ? 12.866 1.233 32.081 1.00 43.56 102 ASN A CA 1
ATOM 829 C C . ASN A 1 102 ? 14.088 0.584 32.756 1.00 43.56 102 ASN A C 1
ATOM 831 O O . ASN A 1 102 ? 14.953 0.050 32.064 1.00 43.56 102 ASN A O 1
ATOM 835 N N . ASN A 1 103 ? 14.122 0.503 34.090 1.00 43.16 103 ASN A N 1
ATOM 836 C CA . ASN A 1 103 ? 15.257 -0.088 34.817 1.00 43.16 103 ASN A CA 1
ATOM 837 C C . ASN A 1 103 ? 15.322 -1.625 34.772 1.00 43.16 103 ASN A C 1
ATOM 839 O O . ASN A 1 103 ? 16.307 -2.214 35.205 1.00 43.16 103 ASN A O 1
ATOM 843 N N . LYS A 1 104 ? 14.319 -2.315 34.211 1.00 42.59 104 LYS A N 1
ATOM 844 C CA . LYS A 1 104 ? 14.357 -3.785 34.088 1.00 42.59 104 LYS A CA 1
ATOM 845 C C . LYS A 1 104 ? 15.289 -4.305 32.987 1.00 42.59 104 LYS A C 1
ATOM 847 O O . LYS A 1 104 ? 15.508 -5.513 32.932 1.00 42.59 104 LYS A O 1
ATOM 852 N N . LYS A 1 105 ? 15.814 -3.449 32.101 1.00 37.47 105 LYS A N 1
ATOM 853 C CA . LYS A 1 105 ? 16.632 -3.884 30.950 1.00 37.47 105 LYS A CA 1
ATOM 854 C C . LYS A 1 105 ? 18.059 -3.339 30.901 1.00 37.47 105 LYS A C 1
ATOM 856 O O . LYS A 1 105 ? 18.801 -3.734 30.007 1.00 37.47 105 LYS A O 1
ATOM 861 N N . SER A 1 106 ? 18.486 -2.516 31.852 1.00 35.41 106 SER A N 1
ATOM 862 C CA . SER A 1 106 ? 19.842 -1.963 31.847 1.00 35.41 106 SER A CA 1
ATOM 863 C C . SER A 1 106 ? 20.431 -1.937 33.255 1.00 35.41 106 SER A C 1
ATOM 865 O O . SER A 1 106 ? 20.009 -1.147 34.089 1.00 35.41 106 SER A O 1
ATOM 867 N N . TYR A 1 107 ? 21.440 -2.792 33.440 1.00 30.47 107 TYR A N 1
ATOM 868 C CA . TYR A 1 107 ? 22.374 -2.896 34.566 1.00 30.47 107 TYR A CA 1
ATOM 869 C C . TYR A 1 107 ? 21.836 -3.538 35.852 1.00 30.47 107 TYR A C 1
ATOM 871 O O . TYR A 1 107 ? 20.971 -3.030 36.555 1.00 30.47 107 TYR A O 1
ATOM 879 N N . GLY A 1 108 ? 22.392 -4.717 36.144 1.00 34.53 108 GLY A N 1
ATOM 880 C CA . GLY A 1 108 ? 22.145 -5.449 37.371 1.00 34.53 108 GLY A CA 1
ATOM 881 C C . GLY A 1 108 ? 22.819 -4.780 38.560 1.00 34.53 108 GLY A C 1
ATOM 882 O O . GLY A 1 108 ? 24.022 -4.559 38.544 1.00 34.53 108 GLY A O 1
ATOM 883 N N . LEU A 1 109 ? 22.031 -4.537 39.602 1.00 26.62 109 LEU A N 1
ATOM 884 C CA . LEU A 1 109 ? 22.461 -4.517 40.995 1.00 26.62 109 LEU A CA 1
ATOM 885 C C . LEU A 1 109 ? 21.212 -4.757 41.844 1.00 26.62 109 LEU A C 1
ATOM 887 O O . LEU A 1 109 ? 20.359 -3.895 42.032 1.00 26.62 109 LEU A O 1
ATOM 891 N N . PHE A 1 110 ? 21.076 -6.004 42.291 1.00 28.66 110 PHE A N 1
ATOM 892 C CA . PHE A 1 110 ? 20.094 -6.403 43.285 1.00 28.66 110 PHE A CA 1
ATOM 893 C C . PHE A 1 110 ? 20.520 -5.834 44.638 1.00 28.66 110 PHE A C 1
ATOM 895 O O . PHE A 1 110 ? 21.383 -6.409 45.297 1.00 28.66 110 PHE A O 1
ATOM 902 N N . ILE A 1 111 ? 19.864 -4.771 45.099 1.00 28.23 111 ILE A N 1
ATOM 903 C CA . ILE A 1 111 ? 19.726 -4.545 46.537 1.00 28.23 111 ILE A CA 1
ATOM 904 C C . ILE A 1 111 ? 18.422 -5.221 46.951 1.00 28.23 111 ILE A C 1
ATOM 906 O O . ILE A 1 111 ? 17.319 -4.735 46.703 1.00 28.23 111 ILE A O 1
ATOM 910 N N . LYS A 1 112 ? 18.563 -6.411 47.545 1.00 33.03 112 LYS A N 1
ATOM 911 C CA . LYS A 1 112 ? 17.511 -7.063 48.327 1.00 33.03 112 LYS A CA 1
ATOM 912 C C . LYS A 1 112 ? 17.176 -6.167 49.522 1.00 33.03 112 LYS A C 1
ATOM 914 O O . LYS A 1 112 ? 17.707 -6.385 50.602 1.00 33.03 112 LYS A O 1
ATOM 919 N N . ASN A 1 113 ? 16.250 -5.232 49.353 1.00 29.53 113 ASN A N 1
ATOM 920 C CA . ASN A 1 113 ? 15.502 -4.683 50.475 1.00 29.53 113 ASN A CA 1
ATOM 921 C C . ASN A 1 113 ? 14.090 -5.261 50.446 1.00 29.53 113 ASN A C 1
ATOM 923 O O . ASN A 1 113 ? 13.172 -4.763 49.801 1.00 29.53 113 ASN A O 1
ATOM 927 N N . ASN A 1 114 ? 13.957 -6.371 51.175 1.00 32.53 114 ASN A N 1
ATOM 928 C CA . ASN A 1 114 ? 12.701 -6.823 51.749 1.00 32.53 114 ASN A CA 1
ATOM 929 C C . ASN A 1 114 ? 12.208 -5.748 52.730 1.00 32.53 114 ASN A C 1
ATOM 931 O O . ASN A 1 114 ? 12.385 -5.887 53.938 1.00 32.53 114 ASN A O 1
ATOM 935 N N . ILE A 1 115 ? 11.574 -4.692 52.229 1.00 29.03 115 ILE A N 1
ATOM 936 C CA . ILE A 1 115 ? 10.677 -3.886 53.051 1.00 29.03 115 ILE A CA 1
ATOM 937 C C . ILE A 1 115 ? 9.284 -4.449 52.821 1.00 29.03 115 ILE A C 1
ATOM 939 O O . ILE A 1 115 ? 8.647 -4.282 51.783 1.00 29.03 115 ILE A O 1
ATOM 943 N N . ARG A 1 116 ? 8.894 -5.248 53.813 1.00 30.45 116 ARG A N 1
ATOM 944 C CA . ARG A 1 116 ? 7.562 -5.796 54.017 1.00 30.45 116 ARG A CA 1
ATOM 945 C C . ARG A 1 116 ? 6.530 -4.700 53.765 1.00 30.45 116 ARG A C 1
ATOM 947 O O . ARG A 1 116 ? 6.548 -3.672 54.433 1.00 30.45 116 ARG A O 1
ATOM 954 N N . TYR A 1 117 ? 5.610 -4.977 52.848 1.00 30.89 117 TYR A N 1
ATOM 955 C CA . TYR A 1 117 ? 4.327 -4.295 52.748 1.00 30.89 117 TYR A CA 1
ATOM 956 C C . TYR A 1 117 ? 3.659 -4.272 54.130 1.00 30.89 117 TYR A C 1
ATOM 958 O O . TYR A 1 117 ? 3.142 -5.288 54.599 1.00 30.89 117 TYR A O 1
ATOM 966 N N . GLY A 1 118 ? 3.696 -3.120 54.793 1.00 32.25 118 GLY A N 1
ATOM 967 C CA . GLY A 1 118 ? 2.820 -2.811 55.911 1.00 32.25 118 GLY A CA 1
ATOM 968 C C . GLY A 1 118 ? 1.456 -2.406 55.366 1.00 32.25 118 GLY A C 1
ATOM 969 O O . GLY A 1 118 ? 1.380 -1.547 54.495 1.00 32.25 118 GLY A O 1
ATOM 970 N N . PHE A 1 119 ? 0.407 -3.032 55.901 1.00 30.22 119 PHE A N 1
ATOM 971 C CA . PHE A 1 119 ? -1.020 -2.793 55.639 1.00 30.22 119 PHE A CA 1
ATOM 972 C C . PHE A 1 119 ? -1.644 -3.487 54.420 1.00 30.22 119 PHE A C 1
ATOM 974 O O . PHE A 1 119 ? -2.458 -2.925 53.699 1.00 30.22 119 PHE A O 1
ATOM 981 N N . TYR A 1 120 ? -1.393 -4.788 54.286 1.00 33.38 120 TYR A N 1
ATOM 982 C CA . TYR A 1 120 ? -2.487 -5.707 53.966 1.00 33.38 120 TYR A CA 1
ATOM 983 C C . TYR A 1 120 ? -2.625 -6.670 55.139 1.00 33.38 120 TYR A C 1
ATOM 985 O O . TYR A 1 120 ? -1.868 -7.632 55.264 1.00 33.38 120 TYR A O 1
ATOM 993 N N . THR A 1 121 ? -3.573 -6.384 56.031 1.00 34.84 121 THR A N 1
ATOM 994 C CA . THR A 1 121 ? -4.081 -7.388 56.968 1.00 34.84 121 THR A CA 1
ATOM 995 C C . THR A 1 121 ? -4.410 -8.645 56.161 1.00 34.84 121 THR A C 1
ATOM 997 O O . THR A 1 121 ? -5.025 -8.579 55.093 1.00 34.84 121 THR A O 1
ATOM 1000 N N . GLY A 1 122 ? -3.851 -9.774 56.592 1.00 40.00 122 GLY A N 1
ATOM 1001 C CA . GLY A 1 122 ? -3.703 -10.971 55.776 1.00 40.00 122 GLY A CA 1
ATOM 1002 C C . GLY A 1 122 ? -5.009 -11.445 55.145 1.00 40.00 122 GLY A C 1
ATOM 1003 O O . GLY A 1 122 ? -5.829 -12.078 55.798 1.00 40.00 122 GLY A O 1
ATOM 1004 N N . LYS A 1 123 ? -5.163 -11.227 53.836 1.00 44.69 123 LYS A N 1
ATOM 1005 C CA . LYS A 1 123 ? -6.135 -11.959 53.022 1.00 44.69 123 LYS A CA 1
ATOM 1006 C C . LYS A 1 123 ? -5.489 -13.270 52.602 1.00 44.69 123 LYS A C 1
ATOM 1008 O O . LYS A 1 123 ? -4.884 -13.381 51.535 1.00 44.69 123 LYS A O 1
ATOM 1013 N N . THR A 1 124 ? -5.561 -14.263 53.480 1.00 47.66 124 THR A N 1
ATOM 1014 C CA . THR A 1 124 ? -5.279 -15.646 53.100 1.00 47.66 124 THR A CA 1
ATOM 1015 C C . THR A 1 124 ? -6.227 -16.029 51.958 1.00 47.66 124 THR A C 1
ATOM 1017 O O . THR A 1 124 ? -7.412 -15.693 51.972 1.00 47.66 124 THR A O 1
ATOM 1020 N N . LYS A 1 125 ? -5.703 -16.689 50.913 1.00 50.25 125 LYS A N 1
ATOM 1021 C CA . LYS A 1 125 ? -6.550 -17.279 49.864 1.00 50.25 125 LYS A CA 1
ATOM 1022 C C . LYS A 1 125 ? -7.635 -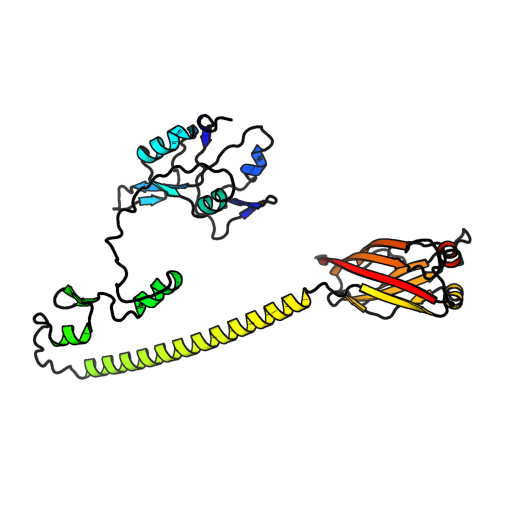18.118 50.551 1.00 50.25 125 LYS A C 1
ATOM 1024 O O . LYS A 1 125 ? -7.266 -18.912 51.420 1.00 50.25 125 LYS A O 1
ATOM 1029 N N . PRO A 1 126 ? -8.917 -18.029 50.147 1.00 53.53 126 PRO A N 1
ATOM 1030 C CA . PRO A 1 126 ? -9.910 -19.005 50.568 1.00 53.53 126 PRO A CA 1
ATOM 1031 C C . PRO A 1 126 ? -9.355 -20.386 50.218 1.00 53.53 126 PRO A C 1
ATOM 1033 O O . PRO A 1 126 ? -9.173 -20.701 49.040 1.00 53.53 126 PRO A O 1
ATOM 1036 N N . SER A 1 127 ? -9.018 -21.185 51.232 1.00 57.03 127 SER A N 1
ATOM 1037 C CA . SER A 1 127 ? -8.216 -22.414 51.098 1.00 57.03 127 SER A CA 1
ATOM 1038 C C . SER A 1 127 ? -8.831 -23.454 50.152 1.00 57.03 127 SER A C 1
ATOM 1040 O O . SER A 1 127 ? -8.157 -24.389 49.727 1.00 57.03 127 SER A O 1
ATOM 1042 N N . LYS A 1 128 ? -10.099 -23.263 49.770 1.00 65.75 128 LYS A N 1
ATOM 1043 C CA . LYS A 1 128 ? -10.880 -24.147 48.902 1.00 65.75 128 LYS A CA 1
ATOM 1044 C C . LYS A 1 128 ? -10.982 -23.704 47.435 1.00 65.75 128 LYS A C 1
ATOM 1046 O O . LYS A 1 128 ? -11.481 -24.478 46.626 1.00 65.75 128 LYS A O 1
ATOM 1051 N N . CYS A 1 129 ? -10.512 -22.512 47.052 1.00 71.06 129 CYS A N 1
ATOM 1052 C CA . CYS A 1 129 ? -10.673 -22.018 45.677 1.00 71.06 129 CYS A CA 1
ATOM 1053 C C . CYS A 1 129 ? -9.353 -22.058 44.882 1.00 71.06 129 CYS A C 1
ATOM 1055 O O . CYS A 1 129 ? -8.436 -21.271 45.123 1.00 71.06 129 CYS A O 1
ATOM 1057 N N . LYS A 1 130 ? -9.257 -22.950 43.884 1.00 78.44 130 LYS A N 1
ATOM 1058 C CA . LYS A 1 130 ? -8.144 -22.981 42.915 1.00 78.44 130 LYS A CA 1
ATOM 1059 C C . LYS A 1 130 ? -8.398 -21.972 41.786 1.00 78.44 130 LYS A C 1
ATOM 1061 O O . LYS A 1 130 ? -8.990 -22.322 40.772 1.00 78.44 130 LYS A O 1
ATOM 1066 N N . ILE A 1 131 ? -7.953 -20.726 41.960 1.00 79.56 131 ILE A N 1
ATOM 1067 C CA . ILE A 1 131 ? -8.145 -19.641 40.978 1.00 79.56 131 ILE A CA 1
ATOM 1068 C C . ILE A 1 131 ? -6.782 -19.118 40.515 1.00 79.56 131 ILE A C 1
ATOM 1070 O O . ILE A 1 131 ? -5.841 -19.013 41.310 1.00 79.56 131 ILE A O 1
ATOM 1074 N N . ARG A 1 132 ? -6.669 -18.767 39.230 1.00 78.50 132 ARG A N 1
ATOM 1075 C CA . ARG A 1 132 ? -5.493 -18.067 38.694 1.00 78.50 132 ARG A CA 1
ATOM 1076 C C . ARG A 1 132 ? -5.489 -16.619 39.182 1.00 78.50 132 ARG A C 1
ATOM 1078 O O . ARG A 1 132 ? -6.541 -16.008 39.305 1.00 78.50 132 ARG A O 1
ATOM 1085 N N . PHE A 1 133 ? -4.304 -16.053 39.405 1.00 69.06 133 PHE A N 1
ATOM 1086 C CA . PHE A 1 133 ? -4.160 -14.712 39.986 1.00 69.06 133 PHE A CA 1
ATOM 1087 C C . PHE A 1 133 ? -4.887 -13.616 39.186 1.00 69.06 133 PHE A C 1
ATOM 1089 O O . PHE A 1 133 ? -5.541 -12.766 39.771 1.00 69.06 133 PHE A O 1
ATOM 1096 N N . LYS A 1 134 ? -4.858 -13.688 37.849 1.00 71.56 134 LYS A N 1
ATOM 1097 C CA . LYS A 1 134 ? -5.557 -12.734 36.970 1.00 71.56 134 LYS A CA 1
ATOM 1098 C C . LYS A 1 134 ? -7.091 -12.769 37.073 1.00 71.56 134 LYS A C 1
ATOM 1100 O O . LYS A 1 134 ? -7.743 -11.81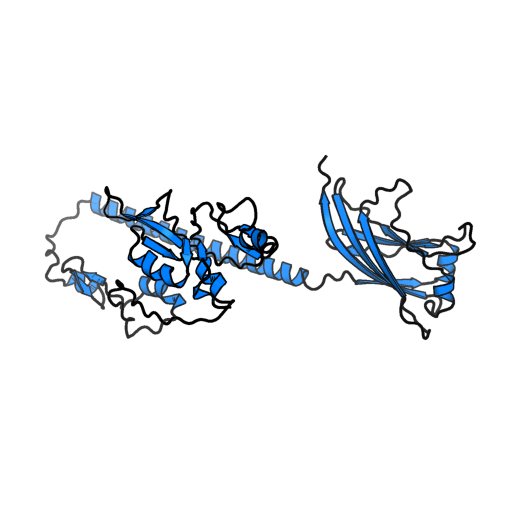3 36.685 1.00 71.56 134 LYS A O 1
ATOM 1105 N N . ASP A 1 135 ? -7.650 -13.870 37.576 1.00 76.94 135 ASP A N 1
ATOM 1106 C CA . ASP A 1 135 ? -9.095 -14.087 37.693 1.00 76.94 135 ASP A CA 1
ATOM 1107 C C . ASP A 1 135 ? -9.575 -13.811 39.145 1.00 76.94 135 ASP A C 1
ATOM 1109 O O . ASP A 1 135 ? -10.737 -14.045 39.484 1.00 76.94 135 ASP A O 1
ATOM 1113 N N . LEU A 1 136 ? -8.675 -13.340 40.026 1.00 73.06 136 LEU A N 1
ATOM 1114 C CA . LEU A 1 136 ? -8.897 -13.224 41.469 1.00 73.06 136 LEU A CA 1
ATOM 1115 C C . LEU A 1 136 ? -9.939 -12.153 41.825 1.00 73.06 136 LEU A C 1
ATOM 1117 O O . LEU A 1 136 ? -10.823 -12.422 42.636 1.00 73.06 136 LEU A O 1
ATOM 1121 N N . ASP A 1 137 ? -9.886 -10.980 41.192 1.00 70.25 137 ASP A N 1
ATOM 1122 C CA . ASP A 1 137 ? -10.814 -9.876 41.478 1.00 70.25 137 ASP A CA 1
ATOM 1123 C C . ASP A 1 137 ? -12.247 -10.210 41.056 1.00 70.25 137 ASP A C 1
ATOM 1125 O O . ASP A 1 137 ? -13.191 -10.008 41.821 1.00 70.25 137 ASP A O 1
ATOM 1129 N N . PHE A 1 138 ? -12.412 -10.822 39.880 1.00 77.06 138 PHE A N 1
ATOM 1130 C CA . PHE A 1 138 ? -13.716 -11.302 39.426 1.00 77.06 138 PHE A CA 1
ATOM 1131 C C . PHE A 1 138 ? -14.247 -12.409 40.340 1.00 77.06 138 PHE A C 1
ATOM 1133 O O . PHE A 1 138 ? -15.412 -12.390 40.733 1.00 77.06 138 PHE A O 1
ATOM 1140 N N . HIS A 1 139 ? -13.383 -13.342 40.750 1.00 79.00 139 HIS A N 1
ATOM 1141 C CA . HIS A 1 139 ? -13.767 -14.381 41.694 1.00 79.00 139 HIS A CA 1
ATOM 1142 C C . HIS A 1 139 ? -14.217 -13.801 43.041 1.00 79.00 139 HIS A C 1
ATOM 1144 O O . HIS A 1 139 ? -15.218 -14.264 43.577 1.00 79.00 139 HIS A O 1
ATOM 1150 N N . TYR A 1 140 ? -13.566 -12.762 43.579 1.00 70.62 140 TYR A N 1
ATOM 1151 C CA . TYR A 1 140 ? -14.001 -12.121 44.829 1.00 70.62 140 TYR A CA 1
ATOM 1152 C C . TYR A 1 140 ? -15.426 -11.554 44.769 1.00 70.62 140 TYR A C 1
ATOM 1154 O O . TYR A 1 140 ? -16.075 -11.445 45.813 1.00 70.62 140 TYR A O 1
ATOM 1162 N N . LEU A 1 141 ? -15.932 -11.199 43.587 1.00 73.00 141 LEU A N 1
ATOM 1163 C CA . LEU A 1 141 ? -17.305 -10.713 43.418 1.00 73.00 141 LEU A CA 1
ATOM 1164 C C . LEU A 1 141 ? -18.344 -11.839 43.506 1.00 73.00 141 LEU A C 1
ATOM 1166 O O . LEU A 1 141 ? -19.471 -11.595 43.931 1.00 73.00 141 LEU A O 1
ATOM 1170 N N . VAL A 1 142 ? -17.964 -13.067 43.144 1.00 76.81 142 VAL A N 1
ATOM 1171 C CA . VAL A 1 142 ? -18.888 -14.208 43.008 1.00 76.81 142 VAL A CA 1
ATOM 1172 C C . VAL A 1 142 ? -18.560 -15.393 43.924 1.00 76.81 142 VAL A C 1
ATOM 1174 O O . VAL A 1 142 ? -19.284 -16.385 43.919 1.00 76.81 142 VAL A O 1
ATOM 1177 N N . CYS A 1 143 ? -17.484 -15.319 44.713 1.00 76.69 143 CYS A N 1
ATOM 1178 C CA . CYS A 1 143 ? -17.019 -16.413 45.560 1.00 76.69 143 CYS A CA 1
ATOM 1179 C C . CYS A 1 143 ? -18.039 -16.719 46.669 1.00 76.69 143 CYS A C 1
ATOM 1181 O O . CYS A 1 143 ? -18.278 -15.859 47.524 1.00 76.69 143 CYS A O 1
ATOM 1183 N N . PRO A 1 144 ? -18.585 -17.948 46.729 1.00 68.12 144 PRO A N 1
ATOM 1184 C CA . PRO A 1 144 ? -19.509 -18.338 47.790 1.00 68.12 144 PRO A CA 1
ATOM 1185 C C . PRO A 1 144 ? -18.826 -18.468 49.160 1.00 68.12 144 PRO A C 1
ATOM 1187 O O . PRO A 1 144 ? -19.513 -18.452 50.171 1.00 68.12 144 PRO A O 1
ATOM 1190 N N . PHE A 1 145 ? -17.492 -18.558 49.197 1.00 74.19 145 PHE A N 1
ATOM 1191 C CA . PHE A 1 145 ? -16.685 -18.691 50.417 1.00 74.19 145 PHE A CA 1
ATOM 1192 C C . PHE A 1 145 ? -16.016 -17.382 50.851 1.00 74.19 145 PHE A C 1
ATOM 1194 O O . PHE A 1 145 ? -15.140 -17.395 51.716 1.00 74.19 145 PHE A O 1
ATOM 1201 N N . ARG A 1 146 ? -16.355 -16.251 50.218 1.00 78.62 146 ARG A N 1
ATOM 1202 C CA . ARG A 1 146 ? -15.851 -14.948 50.652 1.00 78.62 146 ARG A CA 1
ATOM 1203 C C . ARG A 1 146 ? -16.460 -14.631 52.024 1.00 78.62 146 ARG A C 1
ATOM 1205 O O . ARG A 1 146 ? -17.689 -14.609 52.099 1.00 78.62 146 ARG A O 1
ATOM 1212 N N . PRO A 1 147 ? -15.647 -14.329 53.056 1.00 78.56 147 PRO A N 1
ATOM 1213 C CA . PRO A 1 147 ? -16.167 -13.835 54.323 1.00 78.56 147 PRO A CA 1
ATOM 1214 C C . PRO A 1 147 ? -17.035 -12.603 54.065 1.00 78.56 147 PRO A C 1
ATOM 1216 O O . PRO A 1 147 ? -16.594 -11.643 53.423 1.00 78.56 147 PRO A O 1
ATOM 1219 N N . LYS A 1 148 ? -18.290 -12.660 54.504 1.00 82.75 148 LYS A N 1
ATOM 1220 C CA . LYS A 1 148 ? -19.206 -11.520 54.512 1.00 82.75 148 LYS A CA 1
ATOM 1221 C C . LYS A 1 148 ? -19.554 -11.197 55.951 1.00 82.75 148 LYS A C 1
ATOM 1223 O O . LYS A 1 148 ? -19.823 -12.097 56.738 1.00 82.75 148 LYS A O 1
ATOM 1228 N N . GLU A 1 149 ? -19.546 -9.920 56.281 1.00 87.88 149 GLU A N 1
ATOM 1229 C CA . GLU 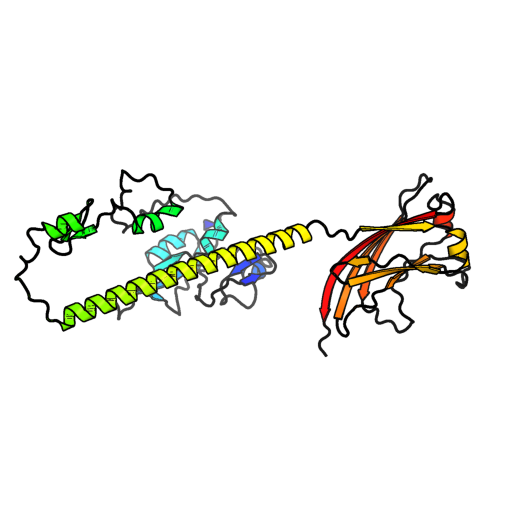A 1 149 ? -19.875 -9.453 57.619 1.00 87.88 149 GLU A CA 1
ATOM 1230 C C . GLU A 1 149 ? -21.399 -9.434 57.804 1.00 87.88 149 GLU A C 1
ATOM 1232 O O . GLU A 1 149 ? -22.127 -8.908 56.957 1.00 87.88 149 GLU A O 1
ATOM 1237 N N . CYS A 1 150 ? -21.897 -10.033 58.887 1.00 86.88 150 CYS A N 1
ATOM 1238 C CA . CYS A 1 150 ? -23.318 -9.984 59.219 1.00 86.88 150 CYS A CA 1
ATOM 1239 C C . CYS A 1 150 ? -23.727 -8.558 59.599 1.00 86.88 150 CYS A C 1
ATOM 1241 O O . CYS A 1 150 ? -23.135 -7.942 60.486 1.00 86.88 150 CYS A O 1
ATOM 1243 N N . LYS A 1 151 ? -24.787 -8.036 58.975 1.00 85.56 151 LYS A N 1
ATOM 1244 C CA . LYS A 1 151 ? -25.271 -6.673 59.245 1.00 85.56 151 LYS A CA 1
ATOM 1245 C C . LYS A 1 151 ? -25.781 -6.470 60.676 1.00 85.56 151 LYS A C 1
ATOM 1247 O O . LYS A 1 151 ? -25.727 -5.344 61.162 1.00 85.56 151 LYS A O 1
ATOM 1252 N N . PHE A 1 152 ? -26.224 -7.543 61.335 1.00 86.88 152 PHE A N 1
ATOM 1253 C CA . PHE A 1 152 ? -26.786 -7.505 62.685 1.00 86.88 152 PHE A CA 1
ATOM 1254 C C . PHE A 1 152 ? -25.718 -7.689 63.769 1.00 86.88 152 PHE A C 1
ATOM 1256 O O . PHE A 1 152 ? -25.553 -6.820 64.615 1.00 86.88 152 PHE A O 1
ATOM 1263 N N . CYS A 1 153 ? -24.954 -8.786 63.728 1.00 88.38 153 CYS A N 1
ATOM 1264 C CA . CYS A 1 153 ? -23.989 -9.124 64.782 1.00 88.38 153 CYS A CA 1
ATOM 1265 C C . CYS A 1 153 ? -22.524 -8.800 64.448 1.00 88.38 153 CYS A C 1
ATOM 1267 O O . CYS A 1 153 ? -21.654 -9.056 65.275 1.00 88.38 153 CYS A O 1
ATOM 1269 N N . LYS A 1 154 ? -22.2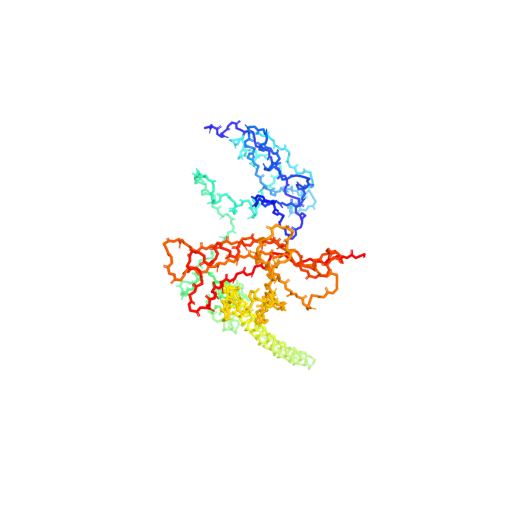32 -8.287 63.243 1.00 89.81 154 LYS A N 1
ATOM 1270 C CA . LYS A 1 154 ? -20.876 -7.943 62.765 1.00 89.81 154 LYS A CA 1
ATOM 1271 C C . LYS A 1 154 ? -19.876 -9.106 62.695 1.00 89.81 154 LYS A C 1
ATOM 1273 O O . LYS A 1 154 ? -18.705 -8.896 62.405 1.00 89.81 154 LYS A O 1
ATOM 1278 N N . SER A 1 155 ? -20.310 -10.352 62.897 1.00 86.25 155 SER A N 1
ATOM 1279 C CA . SER A 1 155 ? -19.432 -11.515 62.727 1.00 86.25 155 SER A CA 1
ATOM 1280 C C . SER A 1 155 ? -19.152 -11.787 61.247 1.00 86.25 155 SER A C 1
ATOM 1282 O O . SER A 1 155 ? -20.070 -11.723 60.425 1.00 86.25 155 SER A O 1
ATOM 1284 N N . GLU A 1 156 ? -17.915 -12.152 60.908 1.00 86.94 156 GLU A N 1
ATOM 1285 C CA . GLU A 1 156 ? -17.557 -12.634 59.571 1.00 86.94 156 GLU A CA 1
ATOM 1286 C C . GLU A 1 156 ? -18.080 -14.054 59.334 1.00 86.94 156 GLU A C 1
ATOM 1288 O O . GLU A 1 156 ? -17.819 -14.975 60.108 1.00 86.94 156 GLU A O 1
ATOM 1293 N N . ILE A 1 157 ? -18.807 -14.249 58.234 1.00 82.81 157 ILE A N 1
ATOM 1294 C CA . ILE A 1 157 ? -19.467 -15.513 57.906 1.00 82.81 157 ILE A CA 1
ATOM 1295 C C . ILE A 1 157 ? -18.961 -16.023 56.567 1.00 82.81 157 ILE A C 1
ATOM 1297 O O . ILE A 1 157 ? -19.018 -15.335 55.549 1.00 82.81 157 ILE A O 1
ATOM 1301 N N . LEU A 1 158 ? -18.457 -17.255 56.589 1.00 77.19 158 LEU A N 1
ATOM 1302 C CA . LEU A 1 158 ? -17.910 -17.964 55.429 1.00 77.19 158 LEU A CA 1
ATOM 1303 C C . LEU A 1 158 ? -18.967 -18.765 54.649 1.00 77.19 158 LEU A C 1
ATOM 1305 O O . LEU A 1 158 ? -18.698 -19.202 53.532 1.00 77.19 158 LEU A O 1
ATOM 1309 N N . TYR A 1 159 ? -20.139 -18.984 55.249 1.00 73.06 159 TYR A N 1
ATOM 1310 C CA . TYR A 1 159 ? -21.268 -19.735 54.689 1.00 73.06 159 TYR A CA 1
ATOM 1311 C C . TYR A 1 159 ? -22.429 -18.792 54.325 1.00 73.06 159 TYR A C 1
ATOM 1313 O O . TYR A 1 159 ? -22.286 -17.575 54.422 1.00 73.06 159 TYR A O 1
ATOM 1321 N N . SER A 1 160 ? -23.561 -19.330 53.854 1.00 79.25 160 SER A N 1
ATOM 1322 C CA . SER A 1 160 ? -24.706 -18.555 53.347 1.00 79.25 160 SER A CA 1
ATOM 1323 C C . SER A 1 160 ? -25.118 -17.425 54.301 1.00 79.25 160 SER A C 1
ATOM 1325 O O . SER A 1 160 ? -25.816 -17.643 55.289 1.00 79.25 160 SER A O 1
ATOM 1327 N N . ILE A 1 161 ? -24.716 -16.190 53.975 1.00 78.06 161 ILE A N 1
ATOM 1328 C CA . ILE A 1 161 ? -25.032 -14.999 54.779 1.00 78.06 161 ILE A CA 1
ATOM 1329 C C . ILE A 1 161 ? -26.545 -14.847 54.986 1.00 78.06 161 ILE A C 1
ATOM 1331 O O . ILE A 1 161 ? -26.974 -14.401 56.040 1.00 78.06 161 ILE A O 1
ATOM 1335 N N . LYS A 1 162 ? -27.354 -15.297 54.016 1.00 79.19 162 LYS A N 1
ATOM 1336 C CA . LYS A 1 162 ? -28.819 -15.299 54.099 1.00 79.19 162 LYS A CA 1
ATOM 1337 C C . LYS A 1 162 ? -29.348 -16.238 55.179 1.00 79.19 162 LYS A C 1
ATOM 1339 O O . LYS A 1 162 ? -30.278 -15.873 55.882 1.00 79.19 162 LYS A O 1
ATOM 1344 N N . GLU A 1 163 ? -28.776 -17.434 55.307 1.00 81.19 163 GLU A N 1
ATOM 1345 C CA . GLU A 1 163 ? -29.196 -18.379 56.347 1.00 81.19 163 GLU A CA 1
ATOM 1346 C C . GLU A 1 163 ? -28.859 -17.825 57.725 1.00 81.19 163 GLU A C 1
ATOM 1348 O O . GLU A 1 163 ? -29.723 -17.796 58.592 1.00 81.19 163 GLU A O 1
ATOM 1353 N N . HIS A 1 164 ? -27.644 -17.303 57.911 1.00 83.06 164 HIS A N 1
ATOM 1354 C CA . HIS A 1 164 ? -27.305 -16.684 59.185 1.00 83.06 164 HIS A CA 1
ATOM 1355 C C . HIS A 1 164 ? -28.177 -15.464 59.485 1.00 83.06 164 HIS A C 1
ATOM 1357 O O . HIS A 1 164 ? -28.656 -15.350 60.602 1.00 83.06 164 HIS A O 1
ATOM 1363 N N . GLU A 1 165 ? -28.404 -14.558 58.530 1.00 80.44 165 GLU A N 1
ATOM 1364 C CA . GLU A 1 165 ? -29.251 -13.379 58.754 1.00 80.44 165 GLU A CA 1
ATOM 1365 C C . GLU A 1 165 ? -30.680 -13.753 59.176 1.00 80.44 165 GLU A C 1
ATOM 1367 O O . GLU A 1 165 ? -31.249 -13.054 60.007 1.00 80.44 165 GLU A O 1
ATOM 1372 N N . ASN A 1 166 ? -31.225 -14.870 58.679 1.00 80.75 166 ASN A N 1
ATOM 1373 C CA . ASN A 1 166 ? -32.548 -15.369 59.072 1.00 80.75 166 ASN A CA 1
ATOM 1374 C C . ASN A 1 166 ? -32.598 -15.930 60.504 1.00 80.75 166 ASN A C 1
ATOM 1376 O O . ASN A 1 166 ? -33.665 -15.953 61.109 1.00 80.75 166 ASN A O 1
ATOM 1380 N N . PHE A 1 167 ? -31.466 -16.397 61.038 1.00 82.06 167 PHE A N 1
ATOM 1381 C CA . PHE A 1 167 ? -31.368 -17.007 62.372 1.00 82.06 167 PHE A CA 1
ATOM 1382 C C . PHE A 1 167 ? -30.444 -16.229 63.316 1.00 82.06 167 PHE A C 1
ATOM 1384 O O . PHE A 1 167 ? -30.039 -16.741 64.360 1.00 82.06 167 PHE A O 1
ATOM 1391 N N . CYS A 1 168 ? -30.063 -15.005 62.951 1.00 83.06 168 CYS A N 1
ATOM 1392 C CA . CYS A 1 168 ? -29.120 -14.223 63.729 1.00 83.06 168 CYS A CA 1
ATOM 1393 C C . CYS A 1 168 ? -29.794 -13.819 65.038 1.00 83.06 168 CYS A C 1
ATOM 1395 O O . CYS A 1 168 ? -30.805 -13.123 65.019 1.00 83.06 168 CYS A O 1
ATOM 1397 N N . SER A 1 169 ? -29.212 -14.195 66.177 1.00 83.31 169 SER A N 1
ATOM 1398 C CA . SER A 1 169 ? -29.742 -13.857 67.507 1.00 83.31 169 SER A CA 1
ATOM 1399 C C . SER A 1 169 ? -29.817 -12.346 67.773 1.00 83.31 169 SER A C 1
ATOM 1401 O O . SER A 1 169 ? -30.498 -11.923 68.698 1.00 83.31 169 SER A O 1
ATOM 1403 N N . PHE A 1 170 ? -29.108 -11.544 66.972 1.00 81.94 170 PHE A N 1
ATOM 1404 C CA . PHE A 1 170 ? -29.117 -10.079 67.008 1.00 81.94 170 PHE A CA 1
ATOM 1405 C C . PHE A 1 170 ? -30.013 -9.462 65.929 1.00 81.94 170 PHE A C 1
ATOM 1407 O O . PHE A 1 170 ? -30.084 -8.238 65.823 1.00 81.94 170 PHE A O 1
ATOM 1414 N N . SER A 1 171 ? -30.668 -10.282 65.099 1.00 77.19 171 SER A N 1
ATOM 1415 C CA . SER A 1 171 ? -31.720 -9.782 64.224 1.00 77.19 171 SER A CA 1
ATOM 1416 C C . SER A 1 171 ? -32.836 -9.258 65.124 1.00 77.19 171 SER A C 1
ATOM 1418 O O . SER A 1 171 ? -33.296 -10.013 65.986 1.00 77.19 171 SER A O 1
ATOM 1420 N N . PRO A 1 172 ? -33.282 -8.000 64.963 1.00 69.69 172 PRO A N 1
ATOM 1421 C CA . PRO A 1 172 ? -34.465 -7.531 65.666 1.00 69.69 172 PRO A CA 1
ATOM 1422 C C . PRO A 1 172 ? -35.588 -8.517 65.344 1.00 69.69 172 PRO A C 1
ATOM 1424 O O . PRO A 1 172 ? -35.869 -8.764 64.167 1.00 69.69 172 PRO A O 1
ATOM 1427 N N . MET A 1 173 ? -36.141 -9.166 66.376 1.00 53.59 173 MET A N 1
ATOM 1428 C CA . MET A 1 173 ? -37.316 -10.011 66.203 1.00 53.59 173 MET A CA 1
ATOM 1429 C C . MET A 1 173 ? -38.357 -9.136 65.532 1.00 53.59 173 MET A C 1
ATOM 1431 O O . MET A 1 173 ? -38.700 -8.081 66.058 1.00 53.59 173 MET A O 1
ATOM 1435 N N . SER A 1 174 ? -38.742 -9.518 64.319 1.00 51.22 174 SER A N 1
ATOM 1436 C CA . SER A 1 174 ? -39.635 -8.733 63.490 1.00 51.22 174 SER A CA 1
ATOM 1437 C C . SER A 1 174 ? -40.953 -8.573 64.234 1.00 51.22 174 SER A C 1
ATOM 1439 O O . SER A 1 174 ? -41.788 -9.479 64.216 1.00 51.22 174 SER A O 1
ATOM 1441 N N . GLU A 1 175 ? -41.137 -7.420 64.875 1.00 52.47 175 GLU A N 1
ATOM 1442 C CA . GLU A 1 175 ? -42.458 -6.835 65.019 1.00 52.47 175 GLU A CA 1
ATOM 1443 C C . GLU A 1 175 ? -43.080 -6.906 63.629 1.00 52.47 175 GLU A C 1
ATOM 1445 O O . GLU A 1 175 ? -42.458 -6.523 62.630 1.00 52.47 175 GLU A O 1
ATOM 1450 N N . THR A 1 176 ? -44.245 -7.536 63.556 1.00 55.16 176 THR A N 1
ATOM 1451 C CA . THR A 1 176 ? -45.067 -7.661 62.359 1.00 55.16 176 THR A CA 1
ATOM 1452 C C . THR A 1 176 ? -45.497 -6.263 61.936 1.00 55.16 176 THR A C 1
ATOM 1454 O O . THR A 1 176 ? -46.615 -5.836 62.198 1.00 55.16 176 THR A O 1
ATOM 1457 N N . ASN A 1 177 ? -44.570 -5.522 61.339 1.00 55.59 177 ASN A N 1
ATOM 1458 C CA . ASN A 1 177 ? -44.824 -4.246 60.719 1.00 55.59 177 ASN A CA 1
ATOM 1459 C C . ASN A 1 177 ? -45.615 -4.563 59.462 1.00 55.59 177 ASN A C 1
ATOM 1461 O O . ASN A 1 177 ? -45.066 -5.069 58.479 1.00 55.59 177 ASN A O 1
ATOM 1465 N N . GLU A 1 178 ? -46.919 -4.317 59.533 1.00 58.56 178 GLU A N 1
ATOM 1466 C CA . GLU A 1 178 ? -47.746 -4.088 58.361 1.00 58.56 178 GLU A CA 1
ATOM 1467 C C . GLU A 1 178 ? -47.020 -3.031 57.524 1.00 58.56 178 GLU A C 1
ATOM 1469 O O . GLU A 1 178 ? -46.982 -1.847 57.857 1.00 58.56 178 GLU A O 1
ATOM 1474 N N . LEU A 1 179 ? -46.306 -3.494 56.497 1.00 60.59 179 LEU A N 1
ATOM 1475 C CA . LEU A 1 179 ? -45.675 -2.621 55.526 1.00 60.59 179 LEU A CA 1
ATOM 1476 C C . LEU A 1 179 ? -46.810 -1.857 54.862 1.00 60.59 179 LEU A C 1
ATOM 1478 O O . LEU A 1 179 ? -47.624 -2.457 54.160 1.00 60.59 179 LEU A O 1
ATOM 1482 N N . ASP A 1 180 ? -46.854 -0.553 55.115 1.00 78.12 180 ASP A N 1
ATOM 1483 C CA . ASP A 1 180 ? -47.821 0.339 54.494 1.00 78.12 180 ASP A CA 1
ATOM 1484 C C . ASP A 1 180 ? -47.789 0.157 52.965 1.00 78.12 180 ASP A C 1
ATOM 1486 O O . ASP A 1 180 ? -46.728 -0.131 52.389 1.00 78.12 180 ASP A O 1
ATOM 1490 N N . ASN A 1 181 ? -48.941 0.286 52.302 1.00 82.25 181 ASN A N 1
ATOM 1491 C CA . ASN A 1 181 ? -49.101 -0.046 50.876 1.00 82.25 181 ASN A CA 1
ATOM 1492 C C . ASN A 1 181 ? -48.063 0.671 49.990 1.00 82.25 181 ASN A C 1
ATOM 1494 O O . ASN A 1 181 ? -47.551 0.087 49.029 1.00 82.25 181 ASN A O 1
ATOM 1498 N N . ASP A 1 182 ? -47.666 1.883 50.379 1.00 83.62 182 ASP A N 1
ATOM 1499 C CA . ASP A 1 182 ? -46.634 2.684 49.720 1.00 83.62 182 ASP A CA 1
ATOM 1500 C C . ASP A 1 182 ? -45.259 1.987 49.696 1.00 83.62 182 ASP A C 1
ATOM 1502 O O . ASP A 1 182 ? -44.531 2.037 48.700 1.00 83.62 182 ASP A O 1
ATOM 1506 N N . GLN A 1 183 ? -44.885 1.274 50.764 1.00 83.25 183 GLN A N 1
ATOM 1507 C CA . GLN A 1 183 ? -43.607 0.557 50.826 1.00 83.25 183 GLN A CA 1
ATOM 1508 C C . GLN A 1 183 ? -43.596 -0.664 49.899 1.00 83.25 183 GLN A C 1
ATOM 1510 O O . GLN A 1 183 ? -42.570 -0.969 49.278 1.00 83.25 183 GLN A O 1
ATOM 1515 N N . ILE A 1 184 ? -44.742 -1.337 49.760 1.00 84.38 184 ILE A N 1
ATOM 1516 C CA . ILE A 1 184 ? -44.920 -2.456 48.825 1.00 84.38 184 ILE A CA 1
ATOM 1517 C C . ILE A 1 184 ? -44.789 -1.959 47.380 1.00 84.38 184 ILE A C 1
ATOM 1519 O O . ILE A 1 184 ? -44.122 -2.601 46.559 1.00 84.38 184 ILE A O 1
ATOM 1523 N N . GLU A 1 185 ? -45.367 -0.800 47.065 1.00 88.56 185 GLU A N 1
ATOM 1524 C CA . GLU A 1 185 ? -45.283 -0.199 45.734 1.00 88.56 185 GLU A CA 1
ATOM 1525 C C . GLU A 1 185 ? -43.854 0.239 45.380 1.00 88.56 185 GLU A C 1
ATOM 1527 O O . GLU A 1 185 ? -43.343 -0.120 44.314 1.00 88.56 185 GLU A O 1
ATOM 1532 N N . ILE A 1 186 ? -43.139 0.886 46.308 1.00 91.50 186 ILE A N 1
ATOM 1533 C CA . ILE A 1 186 ? -41.724 1.250 46.121 1.00 91.50 186 ILE A CA 1
ATOM 1534 C C . ILE A 1 186 ? -40.859 0.008 45.859 1.00 91.50 186 ILE A C 1
ATOM 1536 O O . ILE A 1 186 ? -39.978 0.032 44.992 1.00 91.50 186 ILE A O 1
ATOM 1540 N N . LEU A 1 187 ? -41.089 -1.094 46.580 1.00 87.38 187 LEU A N 1
ATOM 1541 C CA . LEU A 1 187 ? -40.364 -2.349 46.358 1.00 87.38 187 LEU A CA 1
ATOM 1542 C C . LEU A 1 187 ? -40.660 -2.948 44.978 1.00 87.38 187 LEU A C 1
ATOM 1544 O O . LEU A 1 187 ? -39.741 -3.449 44.320 1.00 87.38 187 LEU A O 1
ATOM 1548 N N . ARG A 1 188 ? -41.909 -2.860 44.506 1.00 91.38 188 ARG A N 1
ATOM 1549 C CA . ARG A 1 188 ? -42.300 -3.313 43.165 1.00 91.38 188 ARG A CA 1
ATOM 1550 C C . ARG A 1 188 ? -41.596 -2.502 42.074 1.00 91.38 188 ARG A C 1
ATOM 1552 O O . ARG A 1 188 ? -41.011 -3.105 41.173 1.00 91.38 188 ARG A O 1
ATOM 1559 N N . ILE A 1 189 ? -41.570 -1.173 42.193 1.00 93.88 189 ILE A N 1
ATOM 1560 C CA . ILE A 1 189 ? -40.878 -0.280 41.245 1.00 93.88 189 ILE A CA 1
ATOM 1561 C C . ILE A 1 189 ? -39.371 -0.561 41.244 1.00 93.88 189 ILE A C 1
ATOM 1563 O O . ILE A 1 189 ? -38.766 -0.721 40.184 1.00 93.88 189 ILE A O 1
ATOM 1567 N N . LYS A 1 190 ? -38.751 -0.712 42.424 1.00 93.75 190 LYS A N 1
ATOM 1568 C CA . LYS A 1 190 ? -37.325 -1.067 42.534 1.00 93.75 190 LYS A CA 1
ATOM 1569 C C . LYS A 1 190 ? -37.009 -2.389 41.838 1.00 93.75 190 LYS A C 1
ATOM 1571 O O . LYS A 1 190 ? -36.001 -2.474 41.138 1.00 93.75 190 LYS A O 1
ATOM 1576 N N . LYS A 1 191 ? -37.868 -3.401 41.993 1.00 94.38 191 LYS A N 1
ATOM 1577 C CA . LYS A 1 191 ? -37.704 -4.696 41.321 1.00 94.38 191 LYS A CA 1
ATOM 1578 C C . LYS A 1 191 ? -37.804 -4.559 39.799 1.00 94.38 191 LYS A C 1
ATOM 1580 O O . LYS A 1 191 ? -36.928 -5.061 39.100 1.00 94.38 191 LYS A O 1
ATOM 1585 N N . GLN A 1 192 ? -38.793 -3.820 39.294 1.00 95.12 192 GLN A N 1
ATOM 1586 C CA . GLN A 1 192 ? -38.932 -3.542 37.859 1.00 95.12 192 GLN A CA 1
ATOM 1587 C C . GLN A 1 192 ? -37.708 -2.803 37.298 1.00 95.12 192 GLN A C 1
ATOM 1589 O O . GLN A 1 192 ? -37.151 -3.205 36.279 1.00 95.12 192 GLN A O 1
ATOM 1594 N N . HIS A 1 193 ? -37.219 -1.771 37.991 1.00 96.50 193 HIS A N 1
ATOM 1595 C CA . HIS A 1 193 ? -36.010 -1.049 37.585 1.00 96.50 193 HIS A CA 1
ATOM 1596 C C . HIS A 1 193 ? -34.781 -1.964 37.573 1.00 96.50 193 HIS A C 1
ATOM 1598 O O . HIS A 1 193 ? -33.952 -1.884 36.667 1.00 96.50 193 HIS A O 1
ATOM 1604 N N . GLN A 1 194 ? -34.661 -2.859 38.555 1.00 95.69 194 GLN A N 1
ATOM 1605 C CA . GLN A 1 194 ? -33.563 -3.816 38.614 1.00 95.69 194 GLN A CA 1
ATOM 1606 C C . GLN A 1 194 ? -33.602 -4.806 37.440 1.00 95.69 194 GLN A C 1
ATOM 1608 O O . GLN A 1 194 ? -32.554 -5.101 36.865 1.00 95.69 194 GLN A O 1
ATOM 1613 N N . GLU A 1 195 ? -34.786 -5.273 37.043 1.00 95.69 195 GLU A N 1
ATOM 1614 C CA . GLU A 1 195 ? -34.976 -6.131 35.866 1.00 95.69 195 GLU A CA 1
ATOM 1615 C C . GLU A 1 195 ? -34.605 -5.399 34.566 1.00 95.69 195 GLU A C 1
ATOM 1617 O O . GLU A 1 195 ? -33.863 -5.946 33.746 1.00 95.69 195 GLU A O 1
ATOM 1622 N N . VAL A 1 196 ? -35.011 -4.132 34.416 1.00 97.38 196 VAL A N 1
ATOM 1623 C CA . VAL A 1 196 ? -34.630 -3.288 33.268 1.00 97.38 196 VAL A CA 1
ATOM 1624 C C . VAL A 1 196 ? -33.115 -3.082 33.209 1.00 97.38 196 VAL A C 1
ATOM 1626 O O . VAL A 1 196 ? -32.506 -3.282 32.158 1.00 97.38 196 VAL A O 1
ATOM 1629 N N . ILE A 1 197 ? -32.472 -2.755 34.336 1.00 95.31 197 ILE A N 1
ATOM 1630 C CA . ILE A 1 197 ? -31.012 -2.584 34.401 1.00 95.31 197 ILE A CA 1
ATOM 1631 C C . ILE A 1 197 ? -30.293 -3.881 34.008 1.00 95.31 197 ILE A C 1
ATOM 1633 O O . ILE A 1 197 ? -29.296 -3.839 33.286 1.00 95.31 197 ILE A O 1
ATOM 1637 N N . LEU A 1 198 ? -30.773 -5.040 34.470 1.00 94.12 198 LEU A N 1
ATOM 1638 C CA . LEU A 1 198 ? -30.189 -6.333 34.108 1.00 94.12 198 LEU A CA 1
ATOM 1639 C C . LEU A 1 198 ? -30.354 -6.638 32.613 1.00 94.12 198 LEU A C 1
ATOM 1641 O O . LEU A 1 198 ? -29.403 -7.117 31.991 1.00 94.12 198 LEU A O 1
ATOM 1645 N N . SER A 1 199 ? -31.511 -6.314 32.030 1.00 96.56 199 SER A N 1
ATOM 1646 C CA . SER A 1 199 ? -31.754 -6.450 30.590 1.00 96.56 199 SER A CA 1
ATOM 1647 C C . SER A 1 199 ? -30.796 -5.582 29.770 1.00 96.56 199 SER A C 1
ATOM 1649 O O . SER A 1 199 ? -30.109 -6.091 28.885 1.00 96.56 199 SER A O 1
ATOM 1651 N N . LEU A 1 200 ? -30.662 -4.299 30.123 1.00 97.38 200 LEU A N 1
ATOM 1652 C CA . LEU A 1 200 ? -29.761 -3.364 29.441 1.00 97.38 200 LEU A CA 1
ATOM 1653 C C . LEU A 1 200 ? -28.291 -3.788 29.551 1.00 97.38 200 LEU A C 1
ATOM 1655 O O . LEU A 1 200 ? -27.549 -3.725 28.574 1.00 97.38 200 LEU A O 1
ATOM 1659 N N . LYS A 1 201 ? -27.860 -4.287 30.718 1.00 95.75 201 LYS A N 1
ATOM 1660 C CA . LYS A 1 201 ? -26.500 -4.826 30.890 1.00 95.75 201 LYS A CA 1
ATOM 1661 C C . LYS A 1 201 ? -26.234 -6.023 29.979 1.00 95.75 201 LYS A C 1
ATOM 1663 O O . LYS A 1 201 ? -25.136 -6.144 29.436 1.00 95.75 201 LYS A O 1
ATOM 1668 N N . LYS A 1 202 ? -27.223 -6.905 29.809 1.00 96.06 202 LYS A N 1
ATOM 1669 C CA . LYS A 1 202 ? -27.117 -8.059 28.910 1.00 96.06 202 LYS A CA 1
ATOM 1670 C C . LYS A 1 202 ? -27.015 -7.613 27.451 1.00 96.06 202 LYS A C 1
ATOM 1672 O O . LYS A 1 202 ? -26.152 -8.113 26.736 1.00 96.06 202 LYS A O 1
ATOM 1677 N N . GLU A 1 203 ? -27.847 -6.664 27.031 1.00 97.00 203 GLU A N 1
ATOM 1678 C CA . GLU A 1 203 ? -27.819 -6.113 25.673 1.00 97.00 203 GLU A CA 1
ATOM 1679 C C . GLU A 1 203 ? -26.482 -5.429 25.362 1.00 97.00 203 GLU A C 1
ATOM 1681 O O . GLU A 1 203 ? -25.846 -5.740 24.356 1.00 97.00 203 GLU A O 1
ATOM 1686 N N . PHE A 1 204 ? -25.993 -4.585 26.274 1.00 97.56 204 PHE A N 1
ATOM 1687 C CA . PHE A 1 204 ? -24.695 -3.928 26.134 1.00 97.56 204 PHE A CA 1
ATOM 1688 C C . PHE A 1 204 ? -23.546 -4.940 25.999 1.00 97.56 204 PHE A C 1
ATOM 1690 O O . PHE A 1 204 ? -22.684 -4.796 25.133 1.00 97.56 204 PHE A O 1
ATOM 1697 N N . SER A 1 205 ? -23.558 -6.010 26.802 1.00 95.75 205 SER A N 1
ATOM 1698 C CA . SER A 1 205 ? -22.544 -7.067 26.720 1.00 95.75 205 SER A CA 1
ATOM 1699 C C . SER A 1 205 ? -22.558 -7.802 25.373 1.00 95.75 205 SER A C 1
ATOM 1701 O O . SER A 1 205 ? -21.492 -8.180 24.882 1.00 95.75 205 SER A O 1
ATOM 1703 N N . ILE A 1 206 ? -23.733 -7.991 24.761 1.00 96.44 206 ILE A N 1
ATOM 1704 C CA . ILE A 1 206 ? -23.861 -8.591 23.424 1.00 96.44 206 ILE A CA 1
ATOM 1705 C C . ILE A 1 206 ? -23.282 -7.645 22.366 1.00 96.44 206 ILE A C 1
ATOM 1707 O O . ILE A 1 206 ? -22.435 -8.067 21.578 1.00 96.44 206 ILE A O 1
ATOM 1711 N N . GLN A 1 207 ? -23.666 -6.364 22.394 1.00 96.94 207 GLN A N 1
ATOM 1712 C CA . GLN A 1 207 ? -23.157 -5.361 21.453 1.00 96.94 207 GLN A CA 1
ATOM 1713 C C . GLN A 1 207 ? -21.631 -5.227 21.536 1.00 96.94 207 GLN A C 1
ATOM 1715 O O . GLN A 1 207 ? -20.951 -5.176 20.509 1.00 96.94 207 GLN A O 1
ATOM 1720 N N . GLN A 1 208 ? -21.070 -5.231 22.748 1.00 97.19 208 GLN A N 1
ATOM 1721 C CA . GLN A 1 208 ? -19.624 -5.192 22.949 1.00 97.19 208 GLN A CA 1
ATOM 1722 C C . GLN A 1 208 ? -18.931 -6.403 22.303 1.00 97.19 208 GLN A C 1
ATOM 1724 O O . GLN A 1 208 ? -17.974 -6.232 21.547 1.00 97.19 208 GLN A O 1
ATOM 1729 N N . MET A 1 209 ? -19.454 -7.617 22.515 1.00 96.38 209 MET A N 1
ATOM 1730 C CA . MET A 1 209 ? -18.897 -8.834 21.914 1.00 96.38 209 MET A CA 1
ATOM 1731 C C . MET A 1 209 ? -18.964 -8.809 20.375 1.00 96.38 209 MET A C 1
ATOM 1733 O O . MET A 1 209 ? -18.051 -9.290 19.700 1.00 96.38 209 MET A O 1
ATOM 1737 N N . GLU A 1 210 ? -20.025 -8.256 19.784 1.00 97.62 210 GLU A N 1
ATOM 1738 C CA . GLU A 1 210 ? -20.144 -8.108 18.326 1.00 97.62 210 GLU A CA 1
ATOM 1739 C C . GLU A 1 210 ? -19.128 -7.115 17.750 1.00 97.62 210 GLU A C 1
ATOM 1741 O O . GLU A 1 210 ? -18.525 -7.370 16.698 1.00 97.62 210 GLU A O 1
ATOM 1746 N N . LYS A 1 211 ? -18.885 -6.003 18.452 1.00 97.75 211 LYS A N 1
ATOM 1747 C CA . LYS A 1 211 ? -17.858 -5.027 18.068 1.00 97.75 211 LYS A CA 1
ATOM 1748 C C . LYS A 1 211 ? -16.457 -5.622 18.171 1.00 97.75 211 LYS A C 1
ATOM 1750 O O . LYS A 1 211 ? -15.694 -5.496 17.217 1.00 97.75 211 LYS A O 1
ATOM 1755 N N . GLU A 1 212 ? -16.148 -6.353 19.238 1.00 96.69 212 GLU A N 1
ATOM 1756 C CA . GLU A 1 212 ? -14.866 -7.058 19.392 1.00 96.69 212 GLU A CA 1
ATOM 1757 C C . GLU A 1 212 ? -14.640 -8.091 18.276 1.00 96.69 212 GLU A C 1
ATOM 1759 O O . GLU A 1 212 ? -13.570 -8.130 17.666 1.00 96.69 212 GLU A O 1
ATOM 1764 N N . LYS A 1 213 ? -15.670 -8.869 17.911 1.00 97.38 213 LYS A N 1
ATOM 1765 C CA . LYS A 1 213 ? -15.609 -9.781 16.752 1.00 97.38 213 LYS A CA 1
ATOM 1766 C C . LYS A 1 213 ? -15.345 -9.040 15.441 1.00 97.38 213 LYS A C 1
ATOM 1768 O O . LYS A 1 213 ? -14.644 -9.563 14.575 1.00 97.38 213 LYS A O 1
ATOM 1773 N N . THR A 1 214 ? -15.911 -7.848 15.274 1.00 96.69 214 THR A N 1
ATOM 17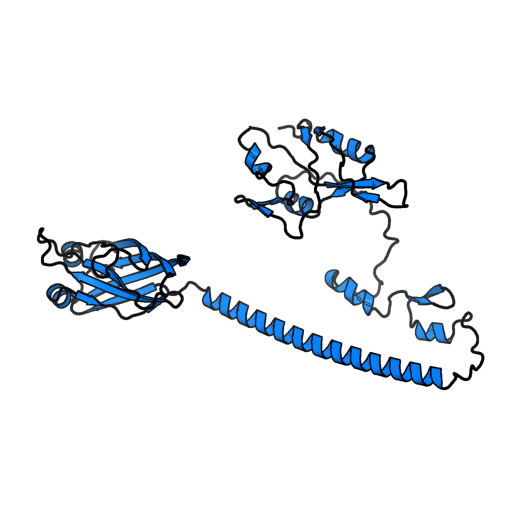74 C CA . THR A 1 214 ? -15.709 -7.020 14.076 1.00 96.69 214 THR A CA 1
ATOM 1775 C C . THR A 1 214 ? -14.281 -6.482 14.013 1.00 96.69 214 THR A C 1
ATOM 1777 O O . THR A 1 214 ? -13.647 -6.583 12.965 1.00 96.69 214 THR A O 1
ATOM 1780 N N . ILE A 1 215 ? -13.746 -5.998 15.137 1.00 94.56 215 ILE A N 1
ATOM 1781 C CA . ILE A 1 215 ? -12.355 -5.541 15.251 1.00 94.56 215 ILE A CA 1
ATOM 1782 C C . ILE A 1 215 ? -11.398 -6.678 14.885 1.00 94.56 215 ILE A C 1
ATOM 1784 O O . ILE A 1 215 ? -10.570 -6.506 13.996 1.00 94.56 215 ILE A O 1
ATOM 1788 N N . LEU A 1 216 ? -11.577 -7.871 15.459 1.00 96.38 216 LEU A N 1
ATOM 1789 C CA . LEU A 1 216 ? -10.733 -9.033 15.154 1.00 96.38 216 LEU A CA 1
ATOM 1790 C C . LEU A 1 216 ? -10.778 -9.438 13.671 1.00 96.38 216 LEU A C 1
ATOM 1792 O O . LEU A 1 216 ? -9.758 -9.826 13.099 1.00 96.38 216 LEU A O 1
ATOM 1796 N N . LYS A 1 217 ? -11.947 -9.340 13.020 1.00 96.75 217 LYS A N 1
ATOM 1797 C CA . LYS A 1 217 ? -12.070 -9.578 11.571 1.00 96.75 217 LYS A CA 1
ATOM 1798 C C . LYS A 1 217 ? -11.286 -8.545 10.761 1.00 96.75 217 LYS A C 1
ATOM 1800 O O . LYS A 1 217 ? -10.589 -8.924 9.824 1.00 96.75 217 LYS A O 1
ATOM 1805 N N . LEU A 1 218 ? -11.383 -7.266 11.123 1.00 94.12 218 LEU A N 1
ATOM 1806 C CA . LEU A 1 218 ? -10.653 -6.189 10.452 1.00 94.12 218 LEU A CA 1
ATOM 1807 C C . LEU A 1 218 ? -9.143 -6.317 10.661 1.00 94.12 218 LEU A C 1
ATOM 1809 O O . LEU A 1 218 ? -8.392 -6.199 9.702 1.00 94.12 218 LEU A O 1
ATOM 1813 N N . GLU A 1 219 ? -8.690 -6.641 11.870 1.00 89.25 219 GLU A N 1
ATOM 1814 C CA . GLU A 1 219 ? -7.275 -6.898 12.151 1.00 89.25 219 GLU A CA 1
ATOM 1815 C C . GLU A 1 219 ? -6.728 -8.066 11.329 1.00 89.25 219 GLU A C 1
ATOM 1817 O O . GLU A 1 219 ? -5.608 -7.996 10.820 1.00 89.25 219 GLU A O 1
ATOM 1822 N N . LYS A 1 220 ? -7.515 -9.139 11.175 1.00 92.00 220 LYS A N 1
ATOM 1823 C CA . LYS A 1 220 ? -7.148 -10.273 10.326 1.00 92.00 220 LYS A CA 1
ATOM 1824 C C . LYS A 1 220 ? -7.020 -9.850 8.861 1.00 92.00 220 LYS A C 1
ATOM 1826 O O . LYS A 1 220 ? -6.002 -10.159 8.252 1.00 92.00 220 LYS A O 1
ATOM 1831 N N . LEU A 1 221 ? -7.985 -9.094 8.332 1.00 87.56 221 LEU A N 1
ATOM 1832 C CA . LEU A 1 221 ? -7.926 -8.556 6.968 1.00 87.56 221 LEU A CA 1
ATOM 1833 C C . LEU A 1 221 ? -6.718 -7.638 6.766 1.00 87.56 221 LEU A C 1
ATOM 1835 O O . LEU A 1 221 ? -6.031 -7.736 5.755 1.00 87.56 221 LEU A O 1
ATOM 1839 N N . VAL A 1 222 ? -6.419 -6.772 7.737 1.00 82.94 222 VAL A N 1
ATOM 1840 C CA . VAL A 1 222 ? -5.233 -5.910 7.698 1.00 82.94 222 VAL A CA 1
ATOM 1841 C C . VAL A 1 222 ? -3.963 -6.757 7.685 1.00 82.94 222 VAL A C 1
ATOM 1843 O O . VAL A 1 222 ? -3.108 -6.524 6.844 1.00 82.94 222 VAL A O 1
ATOM 1846 N N . LYS A 1 223 ? -3.838 -7.777 8.543 1.00 81.69 223 LYS A N 1
ATOM 1847 C CA . LYS A 1 223 ? -2.666 -8.673 8.557 1.00 81.69 223 LYS A CA 1
ATOM 1848 C C . LYS A 1 223 ? -2.507 -9.475 7.266 1.00 81.69 223 LYS A C 1
ATOM 1850 O O . LYS A 1 223 ? -1.388 -9.619 6.787 1.00 81.69 223 LYS A O 1
ATOM 1855 N N . GLU A 1 224 ? -3.600 -9.976 6.700 1.00 80.06 224 GLU A N 1
ATOM 1856 C CA . GLU A 1 224 ? -3.585 -10.678 5.412 1.00 80.06 224 GLU A CA 1
ATOM 1857 C C . GLU A 1 224 ? -3.176 -9.730 4.274 1.00 80.06 224 GLU A C 1
ATOM 1859 O O . GLU A 1 224 ? -2.359 -10.103 3.436 1.00 80.06 224 GLU A O 1
ATOM 1864 N N . ASN A 1 225 ? -3.631 -8.476 4.302 1.00 71.50 225 ASN A N 1
ATOM 1865 C CA . ASN A 1 225 ? -3.225 -7.441 3.346 1.00 71.50 225 ASN A CA 1
ATOM 1866 C C . ASN A 1 225 ? -1.810 -6.879 3.595 1.00 71.50 225 ASN A C 1
ATOM 1868 O O . ASN A 1 225 ? -1.227 -6.284 2.693 1.00 71.50 225 ASN A O 1
ATOM 1872 N N . LEU A 1 226 ? -1.261 -7.053 4.802 1.00 67.50 226 LEU A N 1
ATOM 1873 C CA . LEU A 1 226 ? 0.126 -6.728 5.156 1.00 67.50 226 LEU A CA 1
ATOM 1874 C C . LEU A 1 226 ? 1.110 -7.846 4.786 1.00 67.50 226 LEU A C 1
ATOM 1876 O O . LEU A 1 226 ? 2.319 -7.614 4.853 1.00 67.50 226 LEU A O 1
ATOM 1880 N N . SER A 1 227 ? 0.634 -9.044 4.414 1.00 57.72 227 SER A N 1
ATOM 1881 C CA . SER A 1 227 ? 1.505 -10.030 3.767 1.00 57.72 227 SER A CA 1
ATOM 1882 C C . SER A 1 227 ? 2.100 -9.384 2.518 1.00 57.72 227 SER A C 1
ATOM 1884 O O . SER A 1 227 ? 1.370 -8.705 1.797 1.00 57.72 227 SER A O 1
ATOM 1886 N N . GLU A 1 228 ? 3.428 -9.500 2.362 1.00 57.69 228 GLU A N 1
ATOM 1887 C CA . GLU A 1 228 ? 4.251 -8.694 1.448 1.00 57.69 228 GLU A CA 1
ATOM 1888 C C . GLU A 1 228 ? 3.463 -8.275 0.206 1.00 57.69 228 GLU A C 1
ATOM 1890 O O . GLU A 1 228 ? 3.035 -9.152 -0.559 1.00 57.69 228 GLU A O 1
ATOM 1895 N N . PRO A 1 229 ? 3.207 -6.966 0.018 1.00 58.66 229 PRO A N 1
ATOM 1896 C CA . PRO A 1 229 ? 2.389 -6.529 -1.091 1.00 58.66 229 PRO A CA 1
ATOM 1897 C C . PRO A 1 229 ? 3.009 -7.109 -2.360 1.00 58.66 229 PRO A C 1
ATOM 1899 O O . PRO A 1 229 ? 4.223 -7.009 -2.562 1.00 58.66 229 PRO A O 1
ATOM 1902 N N . LYS A 1 230 ? 2.187 -7.788 -3.175 1.00 64.81 230 LYS A N 1
ATOM 1903 C CA . LYS A 1 230 ? 2.573 -8.361 -4.474 1.00 64.81 230 LYS A CA 1
ATOM 1904 C C . LYS A 1 230 ? 2.864 -7.229 -5.461 1.00 64.81 230 LYS A C 1
ATOM 1906 O O . LYS A 1 230 ? 2.226 -7.096 -6.495 1.00 64.81 230 LYS A O 1
ATOM 1911 N N . ASN A 1 231 ? 3.845 -6.411 -5.125 1.00 81.12 231 ASN A N 1
ATOM 1912 C CA . ASN A 1 231 ? 4.341 -5.296 -5.903 1.00 81.12 231 ASN A CA 1
ATOM 1913 C C . ASN A 1 231 ? 5.252 -5.781 -7.028 1.00 81.12 231 ASN A C 1
ATOM 1915 O O . ASN A 1 231 ? 5.721 -4.968 -7.816 1.00 81.12 231 ASN A O 1
ATOM 1919 N N . LYS A 1 232 ? 5.503 -7.096 -7.096 1.00 89.06 232 LYS A N 1
ATOM 1920 C CA . LYS A 1 232 ? 6.274 -7.750 -8.145 1.00 89.06 232 LYS A CA 1
ATOM 1921 C C . LYS A 1 232 ? 5.387 -8.026 -9.351 1.00 89.06 232 LYS A C 1
ATOM 1923 O O . LYS A 1 232 ? 4.514 -8.891 -9.325 1.00 89.06 232 LYS A O 1
ATOM 1928 N N . PHE A 1 233 ? 5.663 -7.298 -10.417 1.00 90.25 233 PHE A N 1
ATOM 1929 C CA . PHE A 1 233 ? 5.060 -7.428 -11.728 1.00 90.25 233 PHE A CA 1
ATOM 1930 C C . PHE A 1 233 ? 6.037 -8.129 -12.677 1.00 90.25 233 PHE A C 1
ATOM 1932 O O . PHE A 1 233 ? 7.220 -7.794 -12.721 1.00 90.25 233 PHE A O 1
ATOM 1939 N N . HIS A 1 234 ? 5.562 -9.102 -13.453 1.00 93.81 234 HIS A N 1
ATOM 1940 C CA . HIS A 1 234 ? 6.362 -9.766 -14.481 1.00 93.81 234 HIS A CA 1
ATOM 1941 C C . HIS A 1 234 ? 5.822 -9.405 -15.859 1.00 93.81 234 HIS A C 1
ATOM 1943 O O . HIS A 1 234 ? 4.703 -9.765 -16.212 1.00 93.81 234 HIS A O 1
ATOM 1949 N N . TRP A 1 235 ? 6.647 -8.734 -16.653 1.00 94.50 235 TRP A N 1
ATOM 1950 C CA . TRP A 1 235 ? 6.318 -8.293 -17.996 1.00 94.50 235 TRP A CA 1
ATOM 1951 C C . TRP A 1 235 ? 7.097 -9.091 -19.037 1.00 94.50 235 TRP A C 1
ATOM 1953 O O . TRP A 1 235 ? 8.326 -9.184 -18.995 1.00 94.50 235 TRP A O 1
ATOM 1963 N N . LYS A 1 236 ? 6.371 -9.664 -19.998 1.00 96.38 236 LYS A N 1
ATOM 1964 C CA . LYS A 1 236 ? 6.943 -10.351 -21.156 1.00 96.38 236 LYS A CA 1
ATOM 1965 C C . LYS A 1 236 ? 6.599 -9.587 -22.425 1.00 96.38 236 LYS A C 1
ATOM 1967 O O . LYS A 1 236 ? 5.458 -9.623 -22.878 1.00 96.38 236 LYS A O 1
ATOM 1972 N N . ILE A 1 237 ? 7.605 -8.971 -23.028 1.00 95.25 237 ILE A N 1
ATOM 1973 C CA . ILE A 1 237 ? 7.475 -8.291 -24.315 1.00 95.25 237 ILE A CA 1
ATOM 1974 C C . ILE A 1 237 ? 7.743 -9.326 -25.401 1.00 95.25 237 ILE A C 1
ATOM 1976 O O . ILE A 1 237 ? 8.836 -9.889 -25.480 1.00 95.25 237 ILE A O 1
ATOM 1980 N N . LYS A 1 238 ? 6.719 -9.623 -26.201 1.00 96.31 238 LYS A N 1
ATOM 1981 C CA . LYS A 1 238 ? 6.837 -10.458 -27.403 1.00 96.31 238 LYS A CA 1
ATOM 1982 C C . LYS A 1 238 ? 7.145 -9.566 -28.604 1.00 96.31 238 LYS A C 1
ATOM 1984 O O . LYS A 1 238 ? 6.837 -8.381 -28.571 1.00 96.31 238 LYS A O 1
ATOM 1989 N N . ASN A 1 239 ? 7.719 -10.148 -29.652 1.00 95.81 239 ASN A N 1
ATOM 1990 C CA . ASN A 1 239 ? 8.090 -9.440 -30.878 1.00 95.81 239 ASN A CA 1
ATOM 1991 C C . ASN A 1 239 ? 8.989 -8.219 -30.615 1.00 95.81 239 ASN A C 1
ATOM 1993 O O . ASN A 1 239 ? 8.777 -7.146 -31.172 1.00 95.81 239 ASN A O 1
ATOM 1997 N N . TYR A 1 240 ? 9.996 -8.382 -29.756 1.00 94.06 240 TYR A N 1
ATOM 1998 C CA . TYR A 1 240 ? 10.894 -7.305 -29.330 1.00 94.06 240 TYR A CA 1
ATOM 1999 C C . TYR A 1 240 ? 11.459 -6.474 -30.501 1.00 94.06 240 TYR A C 1
ATOM 2001 O O . TYR A 1 240 ? 11.414 -5.250 -30.451 1.00 94.06 240 TYR A O 1
ATOM 2009 N N . LEU A 1 241 ? 11.914 -7.113 -31.583 1.00 91.19 241 LEU A N 1
ATOM 2010 C CA . LEU A 1 241 ? 12.458 -6.427 -32.764 1.00 91.19 241 LEU A CA 1
ATOM 2011 C C . LEU A 1 241 ? 11.429 -5.522 -33.463 1.00 91.19 241 LEU A C 1
ATOM 2013 O O . LEU A 1 241 ? 11.773 -4.453 -33.965 1.00 91.19 241 LEU A O 1
ATOM 2017 N N . GLU A 1 242 ? 10.161 -5.936 -33.490 1.00 92.12 242 GLU A N 1
ATOM 2018 C CA . GLU A 1 242 ? 9.071 -5.127 -34.040 1.00 92.12 242 GLU A CA 1
ATOM 2019 C C . GLU A 1 242 ? 8.779 -3.932 -33.132 1.00 92.12 242 GLU A C 1
ATOM 2021 O O . GLU A 1 242 ? 8.649 -2.808 -33.613 1.00 92.12 242 GLU A O 1
ATOM 2026 N N . PHE A 1 243 ? 8.763 -4.157 -31.817 1.00 88.56 243 PHE A N 1
ATOM 2027 C CA . PHE A 1 243 ? 8.639 -3.094 -30.825 1.00 88.56 243 PHE A CA 1
ATOM 2028 C C . PHE A 1 243 ? 9.751 -2.039 -30.980 1.00 88.56 243 PHE A C 1
ATOM 2030 O O . PHE A 1 243 ? 9.446 -0.850 -31.069 1.00 88.56 243 PHE A O 1
ATOM 2037 N N . ILE A 1 244 ? 11.018 -2.454 -31.090 1.00 87.69 244 ILE A N 1
ATOM 2038 C CA . ILE A 1 244 ? 12.148 -1.535 -31.301 1.00 87.69 244 ILE A CA 1
ATOM 2039 C C . ILE A 1 244 ? 11.988 -0.739 -32.602 1.00 87.69 244 ILE A C 1
ATOM 2041 O O . ILE A 1 244 ? 12.463 0.389 -32.692 1.00 87.69 244 ILE A O 1
ATOM 2045 N N . ARG A 1 245 ? 11.308 -1.289 -33.618 1.00 87.44 245 ARG A N 1
ATOM 2046 C CA . ARG A 1 245 ? 10.969 -0.567 -34.856 1.00 87.44 245 ARG A CA 1
ATOM 2047 C C . ARG A 1 245 ? 9.856 0.459 -34.669 1.00 87.44 245 ARG A C 1
ATOM 2049 O O . ARG A 1 245 ? 9.947 1.533 -35.246 1.00 87.44 245 ARG A O 1
ATOM 2056 N N . ILE A 1 246 ? 8.825 0.125 -33.897 1.00 89.06 246 ILE A N 1
ATOM 2057 C CA . ILE A 1 246 ? 7.692 1.019 -33.613 1.00 89.06 246 ILE A CA 1
ATOM 2058 C C . ILE A 1 246 ? 8.112 2.164 -32.682 1.00 89.06 246 ILE A C 1
ATOM 2060 O O . ILE A 1 246 ? 7.545 3.249 -32.752 1.00 89.06 246 ILE A O 1
ATOM 2064 N N . GLY A 1 247 ? 9.099 1.933 -31.814 1.00 86.50 247 GLY A N 1
ATOM 2065 C CA . GLY A 1 247 ? 9.602 2.946 -30.888 1.00 86.50 247 GLY A CA 1
ATOM 2066 C C . GLY A 1 247 ? 8.849 2.998 -29.557 1.00 86.50 247 GLY A C 1
ATOM 2067 O O . GLY A 1 247 ? 9.220 3.778 -28.684 1.00 86.50 247 GLY A O 1
ATOM 2068 N N . TYR A 1 248 ? 7.804 2.183 -29.362 1.00 87.56 248 TYR A N 1
ATOM 2069 C CA . TYR A 1 248 ? 6.955 2.275 -28.175 1.00 87.56 248 TYR A CA 1
ATOM 2070 C C . TYR A 1 248 ? 6.233 0.974 -27.792 1.00 87.56 248 TYR A C 1
ATOM 2072 O O . TYR A 1 248 ? 5.711 0.271 -28.656 1.00 87.56 248 TYR A O 1
ATOM 2080 N N . CYS A 1 249 ? 6.154 0.665 -26.491 1.00 89.12 249 CYS A N 1
ATOM 2081 C CA . CYS A 1 249 ? 5.360 -0.444 -25.948 1.00 89.12 249 CYS A CA 1
ATOM 2082 C C . CYS A 1 249 ? 4.817 -0.126 -24.547 1.00 89.12 249 CYS A C 1
ATOM 2084 O O . CYS A 1 249 ? 5.522 0.447 -23.721 1.00 89.12 249 CYS A O 1
ATOM 2086 N N . LYS A 1 250 ? 3.577 -0.541 -24.261 1.00 90.25 250 LYS A N 1
ATOM 2087 C CA . LYS A 1 250 ? 2.938 -0.441 -22.939 1.00 90.25 250 LYS A CA 1
ATOM 2088 C C . LYS A 1 250 ? 2.762 -1.822 -22.315 1.00 90.25 250 LYS A C 1
ATOM 2090 O O . LYS A 1 250 ? 2.466 -2.791 -23.009 1.00 90.25 250 LYS A O 1
ATOM 2095 N N . SER A 1 251 ? 2.909 -1.893 -21.000 1.00 91.50 251 SER A N 1
ATOM 2096 C CA . SER A 1 251 ? 2.488 -3.039 -20.188 1.00 91.50 251 SER A CA 1
ATOM 2097 C C . SER A 1 251 ? 0.988 -2.991 -19.892 1.00 91.50 251 SER A C 1
ATOM 2099 O O . SER A 1 251 ? 0.337 -1.964 -20.097 1.00 91.50 251 SER A O 1
ATOM 2101 N N . ASP A 1 252 ? 0.435 -4.087 -19.377 1.00 90.69 252 ASP A N 1
ATOM 2102 C CA . ASP A 1 252 ? -0.900 -4.067 -18.782 1.00 90.69 252 ASP A CA 1
ATOM 2103 C C . ASP A 1 252 ? -0.921 -3.158 -17.548 1.00 90.69 252 ASP A C 1
ATOM 2105 O O . ASP A 1 252 ? 0.074 -3.024 -16.833 1.00 90.69 252 ASP A O 1
ATOM 2109 N N . LYS A 1 253 ? -2.071 -2.534 -17.283 1.00 89.69 253 LYS A N 1
ATOM 2110 C CA . LYS A 1 253 ? -2.247 -1.731 -16.072 1.00 89.69 253 LYS A CA 1
ATOM 2111 C C . LYS A 1 253 ? -2.268 -2.638 -14.836 1.00 89.69 253 LYS A C 1
ATOM 2113 O O . LYS A 1 253 ? -2.912 -3.685 -14.850 1.00 89.69 253 LYS A O 1
ATOM 2118 N N . PHE A 1 254 ? -1.627 -2.217 -13.752 1.00 88.38 254 PHE A N 1
ATOM 2119 C CA . PHE A 1 254 ? -1.582 -2.950 -12.484 1.00 88.38 254 PHE A CA 1
ATOM 2120 C C . PHE A 1 254 ? -1.856 -2.023 -11.295 1.00 88.38 254 PHE A C 1
ATOM 2122 O O . PHE A 1 254 ? -1.793 -0.803 -11.422 1.00 88.38 254 PHE A O 1
ATOM 2129 N N . LEU A 1 255 ? -2.210 -2.598 -10.142 1.00 86.19 255 LEU A N 1
ATOM 2130 C CA . LEU A 1 255 ? -2.557 -1.848 -8.933 1.00 86.19 255 LEU A CA 1
ATOM 2131 C C . LEU A 1 255 ? -1.468 -1.980 -7.870 1.00 86.19 255 LEU A C 1
ATOM 2133 O O . LEU A 1 255 ? -1.054 -3.091 -7.544 1.00 86.19 255 LEU A O 1
ATOM 2137 N N . VAL A 1 256 ? -1.075 -0.855 -7.274 1.00 86.81 256 VAL A N 1
ATOM 2138 C CA . VAL A 1 256 ? -0.199 -0.807 -6.094 1.00 86.81 256 VAL A CA 1
ATOM 2139 C C . VAL A 1 256 ? -0.840 0.116 -5.066 1.00 86.81 256 VAL A C 1
ATOM 2141 O O . VAL A 1 256 ? -1.036 1.298 -5.330 1.00 86.81 256 VAL A O 1
ATOM 2144 N N . GLN A 1 257 ? -1.225 -0.436 -3.911 1.00 86.00 257 GLN A N 1
ATOM 2145 C CA . GLN A 1 257 ? -1.976 0.268 -2.854 1.00 86.00 257 GLN A CA 1
ATOM 2146 C C . GLN A 1 257 ? -3.159 1.110 -3.385 1.00 86.00 257 GLN A C 1
ATOM 2148 O O . GLN A 1 257 ? -3.352 2.253 -2.980 1.00 86.00 257 GLN A O 1
ATOM 2153 N N . ASN A 1 258 ? -3.958 0.531 -4.290 1.00 85.50 258 ASN A N 1
ATOM 2154 C CA . ASN A 1 258 ? -5.118 1.153 -4.953 1.00 85.50 258 ASN A CA 1
ATOM 2155 C C . ASN A 1 258 ? -4.811 2.263 -5.970 1.00 85.50 258 ASN A C 1
ATOM 2157 O O . ASN A 1 258 ? -5.744 2.883 -6.472 1.00 85.50 258 ASN A O 1
ATOM 2161 N N . PHE A 1 259 ? -3.547 2.495 -6.316 1.00 85.19 259 PHE A N 1
ATOM 2162 C CA . PHE A 1 259 ? -3.190 3.355 -7.441 1.00 85.19 259 PHE A CA 1
ATOM 2163 C C . PHE A 1 259 ? -2.925 2.514 -8.679 1.00 85.19 259 PHE A C 1
ATOM 2165 O O . PHE A 1 259 ? -2.267 1.471 -8.603 1.00 85.19 259 PHE A O 1
ATOM 2172 N N . GLN A 1 260 ? -3.464 2.963 -9.809 1.00 86.69 260 GLN A N 1
ATOM 2173 C CA . GLN A 1 260 ? -3.275 2.314 -11.091 1.00 86.69 260 GLN A CA 1
ATOM 2174 C C . GLN A 1 260 ? -1.988 2.801 -11.743 1.00 86.69 260 GLN A C 1
ATOM 2176 O O . GLN A 1 260 ? -1.797 3.991 -11.960 1.00 86.69 260 GLN A O 1
ATOM 2181 N N . PHE A 1 261 ? -1.134 1.847 -12.081 1.00 86.81 261 PHE A N 1
ATOM 2182 C CA . PHE A 1 261 ? 0.169 2.062 -12.672 1.00 86.81 261 PHE A CA 1
ATOM 2183 C C . PHE A 1 261 ? 0.281 1.344 -14.016 1.00 86.81 261 PHE A C 1
ATOM 2185 O O . PHE A 1 261 ? -0.315 0.284 -14.223 1.00 86.81 261 PHE A O 1
ATOM 2192 N N . GLN A 1 262 ? 1.067 1.903 -14.932 1.00 89.69 262 GLN A N 1
ATOM 2193 C CA . GLN A 1 262 ? 1.410 1.272 -16.205 1.00 89.69 262 GLN A CA 1
ATOM 2194 C C . GLN A 1 262 ? 2.865 1.567 -16.559 1.00 89.69 262 GLN A C 1
ATOM 2196 O O . GLN A 1 262 ? 3.269 2.726 -16.589 1.00 89.69 262 GLN A O 1
ATOM 2201 N N . PHE A 1 263 ? 3.646 0.532 -16.875 1.00 86.94 263 PHE A N 1
ATOM 2202 C CA . PHE A 1 263 ? 4.959 0.716 -17.488 1.00 86.94 263 PHE A CA 1
ATOM 2203 C C . PHE A 1 263 ? 4.839 0.981 -18.984 1.00 86.94 263 PHE A C 1
ATOM 2205 O O . PHE A 1 263 ? 4.100 0.275 -19.674 1.00 86.94 263 PHE A O 1
ATOM 2212 N N . CYS A 1 264 ? 5.614 1.933 -19.485 1.00 85.38 264 CYS A N 1
ATOM 2213 C CA . CYS A 1 264 ? 5.805 2.180 -20.907 1.00 85.38 264 CYS A CA 1
ATOM 2214 C C . CYS A 1 264 ? 7.295 2.145 -21.228 1.00 85.38 264 CYS A C 1
ATOM 2216 O O . CYS A 1 264 ? 8.093 2.623 -20.431 1.00 85.38 264 CYS A O 1
ATOM 2218 N N . ILE A 1 265 ? 7.665 1.602 -22.382 1.00 84.62 265 ILE A N 1
ATOM 2219 C CA . ILE A 1 265 ? 9.015 1.693 -22.922 1.00 84.62 265 ILE A CA 1
ATOM 2220 C C . ILE A 1 265 ? 8.976 2.532 -24.187 1.00 84.62 265 ILE A C 1
ATOM 2222 O O . ILE A 1 265 ? 8.228 2.212 -25.109 1.00 84.62 265 ILE A O 1
ATOM 2226 N N . LEU A 1 266 ? 9.825 3.553 -24.242 1.00 83.94 266 LEU A N 1
ATOM 2227 C CA . LEU A 1 266 ? 10.142 4.297 -25.458 1.00 83.94 266 LEU A CA 1
ATOM 2228 C C . LEU A 1 266 ? 11.513 3.840 -25.959 1.00 83.94 266 LEU A C 1
ATOM 2230 O O . LEU A 1 266 ? 12.448 3.767 -25.163 1.00 83.94 266 LEU A O 1
ATOM 2234 N N . SER A 1 267 ? 11.614 3.516 -27.245 1.00 84.19 267 SER A N 1
ATOM 2235 C CA . SER A 1 267 ? 12.872 3.264 -27.944 1.00 84.19 267 SER A CA 1
ATOM 2236 C C . SER A 1 267 ? 13.198 4.494 -28.777 1.00 84.19 267 SER A C 1
ATOM 2238 O O . SER A 1 267 ? 12.545 4.746 -29.788 1.00 84.19 267 SER A O 1
ATOM 2240 N N . ASP A 1 268 ? 14.199 5.255 -28.348 1.00 72.38 268 ASP A N 1
ATOM 2241 C CA . ASP A 1 268 ? 14.625 6.467 -29.046 1.00 72.38 268 ASP A CA 1
ATOM 2242 C C . ASP A 1 268 ? 15.556 6.113 -30.214 1.00 72.38 268 ASP A C 1
ATOM 2244 O O . ASP A 1 268 ? 16.746 5.873 -30.017 1.00 72.38 268 ASP A O 1
ATOM 2248 N N . ARG A 1 269 ? 15.006 6.002 -31.428 1.00 65.00 269 ARG A N 1
ATOM 2249 C CA . ARG A 1 269 ? 15.808 5.776 -32.643 1.00 65.00 269 ARG A CA 1
ATOM 2250 C C . ARG A 1 269 ? 16.453 7.052 -33.179 1.00 65.00 269 ARG A C 1
ATOM 2252 O O . ARG A 1 269 ? 17.460 6.945 -33.871 1.00 65.00 269 ARG A O 1
ATOM 2259 N N . ASP A 1 270 ? 15.906 8.213 -32.827 1.00 55.72 270 ASP A N 1
ATOM 2260 C CA . ASP A 1 270 ? 16.307 9.512 -33.373 1.00 55.72 270 ASP A CA 1
ATOM 2261 C C . ASP A 1 270 ? 17.190 10.301 -32.397 1.00 55.72 270 ASP A C 1
ATOM 2263 O O . ASP A 1 270 ? 17.447 11.492 -32.598 1.00 55.72 270 ASP A O 1
ATOM 2267 N N . SER A 1 271 ? 17.692 9.644 -31.344 1.00 60.50 271 SER A N 1
ATOM 2268 C CA . SER A 1 271 ? 18.675 10.257 -30.461 1.00 60.50 271 SER A CA 1
ATOM 2269 C C . SER A 1 271 ? 19.880 10.699 -31.296 1.00 60.50 271 SER A C 1
ATOM 2271 O O . SER A 1 271 ? 20.390 9.958 -32.140 1.00 60.50 271 SER A O 1
ATOM 2273 N N . ILE A 1 272 ? 20.336 11.929 -31.056 1.00 56.75 272 ILE A N 1
ATOM 2274 C CA . ILE A 1 272 ? 21.402 12.609 -31.816 1.00 56.75 272 ILE A CA 1
ATOM 2275 C C . ILE A 1 272 ? 22.703 11.772 -31.869 1.00 56.75 272 ILE A C 1
ATOM 2277 O O . ILE A 1 272 ? 23.546 11.977 -32.738 1.00 56.75 272 ILE A O 1
ATOM 2281 N N . GLU A 1 273 ? 22.854 10.787 -30.977 1.00 59.12 273 GLU A N 1
ATOM 2282 C CA . GLU A 1 273 ? 24.019 9.902 -30.884 1.00 59.12 273 GLU A CA 1
ATOM 2283 C C . GLU A 1 273 ? 23.861 8.530 -31.569 1.00 59.12 273 GLU A C 1
ATOM 2285 O O . GLU A 1 273 ? 24.768 7.703 -31.471 1.00 59.12 273 GLU A O 1
ATOM 2290 N N . GLY A 1 274 ? 22.728 8.230 -32.217 1.00 57.12 274 GLY A N 1
ATOM 2291 C CA . GLY A 1 274 ? 22.496 6.927 -32.863 1.00 57.12 274 GLY A CA 1
ATOM 2292 C C . GLY A 1 274 ? 22.421 5.743 -31.886 1.00 57.12 274 GLY A C 1
ATOM 2293 O O . GLY A 1 274 ? 22.460 4.583 -32.299 1.00 57.12 274 GLY A O 1
ATOM 2294 N N . LYS A 1 275 ? 22.315 6.015 -30.580 1.00 58.78 275 LYS A N 1
ATOM 2295 C CA . LYS A 1 275 ? 22.137 4.999 -29.541 1.00 58.78 275 LYS A CA 1
ATOM 2296 C C . LYS A 1 275 ? 20.650 4.853 -29.259 1.00 58.78 275 LYS A C 1
ATOM 2298 O O . LYS A 1 275 ? 19.993 5.804 -28.838 1.00 58.78 275 LYS A O 1
ATOM 2303 N N . SER A 1 276 ? 20.127 3.652 -29.480 1.00 63.47 276 SER A N 1
ATOM 2304 C CA . SER A 1 276 ? 18.750 3.322 -29.125 1.00 63.47 276 SER A CA 1
ATOM 2305 C C . SER A 1 276 ? 18.669 2.991 -27.641 1.00 63.47 276 SER A C 1
ATOM 2307 O O . SER A 1 276 ? 19.327 2.061 -27.165 1.00 63.47 276 SER A O 1
ATOM 2309 N N . TYR A 1 277 ? 17.867 3.763 -26.913 1.00 68.94 277 TYR A N 1
ATOM 2310 C CA . TYR A 1 277 ? 17.672 3.613 -25.476 1.00 68.94 277 TYR A CA 1
ATOM 2311 C C . TYR A 1 277 ? 16.252 3.179 -25.148 1.00 68.94 277 TYR A C 1
ATOM 2313 O O . TYR A 1 277 ? 15.305 3.721 -25.704 1.00 68.94 277 TYR A O 1
ATOM 2321 N N . ILE A 1 278 ? 16.112 2.266 -24.189 1.00 65.12 278 ILE A N 1
ATOM 2322 C CA . ILE A 1 278 ? 14.833 1.931 -23.556 1.00 65.12 278 ILE A CA 1
ATOM 2323 C C . ILE A 1 278 ? 14.618 2.892 -22.391 1.00 65.12 278 ILE A C 1
ATOM 2325 O O . ILE A 1 278 ? 15.335 2.805 -21.396 1.00 65.12 278 ILE A O 1
ATOM 2329 N N . ARG A 1 279 ? 13.623 3.777 -22.500 1.00 67.31 279 ARG A N 1
ATOM 2330 C CA . ARG A 1 279 ? 13.152 4.623 -21.394 1.00 67.31 279 ARG A CA 1
ATOM 2331 C C . ARG A 1 279 ? 11.914 4.002 -20.774 1.00 67.31 279 ARG A C 1
ATOM 2333 O O . ARG A 1 279 ? 10.896 3.908 -21.452 1.00 67.31 279 ARG A O 1
ATOM 2340 N N . LEU A 1 280 ? 11.992 3.621 -19.500 1.00 60.62 280 LEU A N 1
ATOM 2341 C CA . LEU A 1 280 ? 10.842 3.100 -18.771 1.00 60.62 280 LEU A CA 1
ATOM 2342 C C . LEU A 1 280 ? 10.100 4.214 -18.024 1.00 60.62 280 LEU A C 1
ATOM 2344 O O . LEU A 1 280 ? 10.662 4.915 -17.190 1.00 60.62 280 LEU A O 1
ATOM 2348 N N . GLN A 1 281 ? 8.819 4.355 -18.329 1.00 67.81 281 GLN A N 1
ATOM 2349 C CA . GLN A 1 281 ? 7.919 5.339 -17.748 1.00 67.81 281 GLN A CA 1
ATOM 2350 C C . GLN A 1 281 ? 6.857 4.624 -16.929 1.00 67.81 281 GLN A C 1
ATOM 2352 O O . GLN A 1 281 ? 6.331 3.606 -17.363 1.00 67.81 281 GLN A O 1
ATOM 2357 N N . LEU A 1 282 ? 6.525 5.180 -15.772 1.00 64.00 282 LEU A N 1
ATOM 2358 C CA . LEU A 1 282 ? 5.401 4.749 -14.960 1.00 64.00 282 LEU A CA 1
ATOM 2359 C C . LEU A 1 282 ? 4.309 5.819 -15.087 1.00 64.00 282 LEU A C 1
ATOM 2361 O O . LEU A 1 282 ? 4.562 6.979 -14.783 1.00 64.00 282 LEU A O 1
ATOM 2365 N N . ASP A 1 283 ? 3.147 5.449 -15.611 1.00 66.62 283 ASP A N 1
ATOM 2366 C CA . ASP A 1 283 ? 1.991 6.338 -15.773 1.00 66.62 283 ASP A CA 1
ATOM 2367 C C . ASP A 1 283 ? 0.946 6.028 -14.694 1.00 66.62 283 ASP A C 1
ATOM 2369 O O . ASP A 1 283 ? 0.743 4.860 -14.351 1.00 66.62 283 ASP A O 1
ATOM 2373 N N . SER A 1 284 ? 0.303 7.066 -14.162 1.00 64.50 284 SER A N 1
ATOM 2374 C CA . SER A 1 284 ? -0.786 6.956 -13.195 1.00 64.50 284 SER A CA 1
ATOM 2375 C C . SER A 1 284 ? -1.829 8.032 -13.481 1.00 64.50 284 SER A C 1
ATOM 2377 O O . SER A 1 284 ? -1.757 9.146 -12.962 1.00 64.50 284 SER A O 1
ATOM 2379 N N . SER A 1 285 ? -2.837 7.673 -14.276 1.00 68.25 285 SER A N 1
ATOM 2380 C CA . SER A 1 285 ? -3.971 8.543 -14.615 1.00 68.25 285 SER A CA 1
ATOM 2381 C C . SER A 1 285 ? -4.874 8.871 -13.422 1.00 68.25 285 SER A C 1
ATOM 2383 O O . SER A 1 285 ? -5.646 9.825 -13.478 1.00 68.25 285 SER A O 1
ATOM 2385 N N . ASP A 1 286 ? -4.767 8.098 -12.340 1.00 73.62 286 ASP A N 1
ATOM 2386 C CA . ASP A 1 286 ? -5.782 8.051 -11.285 1.00 73.62 286 ASP A CA 1
ATOM 2387 C C . ASP A 1 286 ? -5.332 8.735 -9.981 1.00 73.62 286 ASP A C 1
ATOM 2389 O O . ASP A 1 286 ? -5.898 8.485 -8.915 1.00 73.62 286 ASP A O 1
ATOM 2393 N N . ILE A 1 287 ? -4.304 9.593 -10.024 1.00 81.19 287 ILE A N 1
ATOM 2394 C CA . ILE A 1 287 ? -3.869 10.346 -8.837 1.00 81.19 287 ILE A CA 1
ATOM 2395 C C . ILE A 1 287 ? -4.777 11.568 -8.665 1.00 81.19 287 ILE A C 1
ATOM 2397 O O . ILE A 1 287 ? -4.823 12.420 -9.555 1.00 81.19 287 ILE A O 1
ATOM 2401 N N . PRO A 1 288 ? -5.487 11.699 -7.529 1.00 83.06 288 PRO A N 1
ATOM 2402 C CA . PRO A 1 288 ? -6.282 12.886 -7.237 1.00 83.06 288 PRO A CA 1
ATOM 2403 C C . PRO A 1 288 ? -5.453 14.175 -7.316 1.00 83.06 288 PRO A C 1
ATOM 2405 O O . PRO A 1 288 ? -4.297 14.203 -6.891 1.00 83.06 288 PRO A O 1
ATOM 2408 N N . LYS A 1 289 ? -6.058 15.267 -7.800 1.00 84.81 289 LYS A N 1
ATOM 2409 C CA . LYS A 1 289 ? -5.416 16.594 -7.813 1.00 84.81 289 LYS A CA 1
ATOM 2410 C C . LYS A 1 289 ? -4.949 16.987 -6.404 1.00 84.81 289 LYS A C 1
ATOM 2412 O O . LYS A 1 289 ? -5.662 16.752 -5.433 1.00 84.81 289 LYS A O 1
ATOM 2417 N N . GLY A 1 290 ? -3.752 17.568 -6.311 1.00 86.38 290 GLY A N 1
ATOM 2418 C CA . GLY A 1 290 ? -3.123 17.966 -5.043 1.00 86.38 290 GLY A CA 1
ATOM 2419 C C . GLY A 1 290 ? -2.472 16.820 -4.260 1.00 86.38 290 GLY A C 1
ATOM 2420 O O . GLY A 1 290 ? -1.798 17.075 -3.264 1.00 86.38 290 GLY A O 1
ATOM 2421 N N . LYS A 1 291 ? -2.624 15.564 -4.699 1.00 88.56 291 LYS A N 1
ATOM 2422 C CA . LYS A 1 291 ? -1.999 14.401 -4.065 1.00 88.56 291 LYS A CA 1
ATOM 2423 C C . LYS A 1 291 ? -0.687 14.050 -4.749 1.00 88.56 291 LYS A C 1
ATOM 2425 O O . LYS A 1 291 ? -0.623 13.984 -5.974 1.00 88.56 291 LYS A O 1
ATOM 2430 N N . PHE A 1 292 ? 0.321 13.750 -3.939 1.00 89.88 292 PHE A N 1
ATOM 2431 C CA . PHE A 1 292 ? 1.635 13.335 -4.390 1.00 89.88 292 PHE A CA 1
ATOM 2432 C C . PHE A 1 292 ? 2.007 11.966 -3.833 1.00 89.88 292 PHE A C 1
ATOM 2434 O O . PHE A 1 292 ? 1.694 11.641 -2.685 1.00 89.88 292 PHE A O 1
ATOM 2441 N N . ILE A 1 293 ? 2.658 11.152 -4.661 1.00 89.50 293 ILE A N 1
ATOM 2442 C CA . ILE A 1 293 ? 3.053 9.782 -4.330 1.00 89.50 293 ILE A CA 1
ATOM 2443 C C . ILE A 1 293 ? 4.545 9.633 -4.593 1.00 89.50 293 ILE A C 1
ATOM 2445 O O . ILE A 1 293 ? 4.978 9.664 -5.743 1.00 89.50 293 ILE A O 1
ATOM 2449 N N . ASN A 1 294 ? 5.320 9.430 -3.531 1.00 90.56 294 ASN A N 1
ATOM 2450 C CA . ASN A 1 294 ? 6.718 9.034 -3.635 1.00 90.56 294 ASN A CA 1
ATOM 2451 C C . ASN A 1 294 ? 6.798 7.522 -3.796 1.00 90.56 294 ASN A C 1
ATOM 2453 O O . ASN A 1 294 ? 6.273 6.761 -2.982 1.00 90.56 294 ASN A O 1
ATOM 2457 N N . THR A 1 295 ? 7.493 7.083 -4.833 1.00 89.31 295 THR A N 1
ATOM 2458 C CA . THR A 1 295 ? 7.653 5.678 -5.189 1.00 89.31 295 THR A CA 1
ATOM 2459 C C . THR A 1 295 ? 9.121 5.327 -5.366 1.00 89.31 295 THR A C 1
ATOM 2461 O O . THR A 1 295 ? 9.928 6.143 -5.799 1.00 89.31 295 THR A O 1
ATOM 2464 N N . GLU A 1 296 ? 9.453 4.089 -5.041 1.00 90.75 296 GLU A N 1
ATOM 2465 C CA . GLU A 1 296 ? 10.707 3.425 -5.354 1.00 90.75 296 GLU A CA 1
ATOM 2466 C C . GLU A 1 296 ? 10.405 2.300 -6.336 1.00 90.75 296 GLU A C 1
ATOM 2468 O O . GLU A 1 296 ? 9.495 1.499 -6.121 1.00 90.75 296 GLU A O 1
ATOM 2473 N N . ILE A 1 297 ? 11.140 2.270 -7.437 1.00 88.50 297 ILE A N 1
ATOM 2474 C CA . ILE A 1 297 ? 10.950 1.325 -8.529 1.00 88.50 297 ILE A CA 1
ATOM 2475 C C . ILE A 1 297 ? 12.239 0.543 -8.686 1.00 88.50 297 ILE A C 1
ATOM 2477 O O . ILE A 1 297 ? 13.294 1.138 -8.888 1.00 88.50 297 ILE A O 1
ATOM 2481 N N . SER A 1 298 ? 12.140 -0.779 -8.649 1.00 90.44 298 SER A N 1
ATOM 2482 C CA . SER A 1 298 ? 13.221 -1.691 -9.005 1.00 90.44 298 SER A CA 1
ATOM 2483 C C . SER A 1 298 ? 12.821 -2.472 -10.250 1.00 90.44 298 SER A C 1
ATOM 2485 O O . SER A 1 298 ? 11.744 -3.059 -10.312 1.00 90.44 298 SER A O 1
ATOM 2487 N N . LEU A 1 299 ? 13.666 -2.471 -11.271 1.00 90.31 299 LEU A N 1
ATOM 2488 C CA . LEU A 1 299 ? 13.477 -3.209 -12.511 1.00 90.31 299 LEU A CA 1
ATOM 2489 C C . LEU A 1 299 ? 14.592 -4.228 -12.654 1.00 90.31 299 LEU A C 1
ATOM 2491 O O . LEU A 1 299 ? 15.757 -3.940 -12.400 1.00 90.31 299 LEU A O 1
ATOM 2495 N N . LYS A 1 300 ? 14.236 -5.410 -13.138 1.00 93.31 300 LYS A N 1
ATOM 2496 C CA . LYS A 1 300 ? 15.137 -6.526 -13.373 1.00 93.31 300 LYS A CA 1
ATOM 2497 C C . LYS A 1 300 ? 14.925 -7.070 -14.775 1.00 93.31 300 LYS A C 1
ATOM 2499 O O . LYS A 1 300 ? 13.912 -7.716 -15.049 1.00 93.31 300 LYS A O 1
ATOM 2504 N N . PHE A 1 301 ? 15.908 -6.876 -15.642 1.00 94.50 301 PHE A N 1
ATOM 2505 C CA . PHE A 1 301 ? 15.939 -7.464 -16.977 1.00 94.50 301 PHE A CA 1
ATOM 2506 C C . PHE A 1 301 ? 16.553 -8.853 -16.859 1.00 94.50 301 PHE A C 1
ATOM 2508 O O . PHE A 1 301 ? 17.695 -9.012 -16.416 1.00 94.50 301 PHE A O 1
ATOM 2515 N N . LYS A 1 302 ? 15.767 -9.879 -17.189 1.00 96.25 302 LYS A N 1
ATOM 2516 C CA . LYS A 1 302 ? 16.177 -11.267 -16.990 1.00 96.25 302 LYS A CA 1
ATOM 2517 C C . LYS A 1 302 ? 17.034 -11.736 -18.159 1.00 96.25 302 LYS A C 1
ATOM 2519 O O . LYS A 1 302 ? 16.554 -11.768 -19.291 1.00 96.25 302 LYS A O 1
ATOM 2524 N N . ASN A 1 303 ? 18.267 -12.151 -17.876 1.00 96.56 303 ASN A N 1
ATOM 2525 C CA . ASN A 1 303 ? 19.099 -12.809 -18.878 1.00 96.56 303 ASN A CA 1
ATOM 2526 C C . ASN A 1 303 ? 18.531 -14.210 -19.173 1.00 96.56 303 ASN A C 1
ATOM 2528 O O . ASN A 1 303 ? 18.166 -14.942 -18.249 1.00 96.56 303 ASN A O 1
ATOM 2532 N N . GLN A 1 304 ? 18.393 -14.569 -20.450 1.00 96.38 304 GLN A N 1
ATOM 2533 C CA . GLN A 1 304 ? 17.737 -15.805 -20.889 1.00 96.38 304 GLN A CA 1
ATOM 2534 C C . GLN A 1 304 ? 18.705 -16.849 -21.466 1.00 96.38 304 GLN A C 1
ATOM 2536 O O . GLN A 1 304 ? 18.305 -18.008 -21.641 1.00 96.38 304 GLN A O 1
ATOM 2541 N N . SER A 1 305 ? 19.941 -16.466 -21.797 1.00 91.88 305 SER A N 1
ATOM 2542 C CA . SER A 1 305 ? 20.913 -17.373 -22.430 1.00 91.88 305 SER A CA 1
ATOM 2543 C C . SER A 1 305 ? 22.390 -16.985 -22.291 1.00 91.88 305 SER A C 1
ATOM 2545 O O . SER A 1 305 ? 23.235 -17.722 -22.788 1.00 91.88 305 SER A O 1
ATOM 2547 N N . GLY A 1 306 ? 22.719 -15.856 -21.663 1.00 81.69 306 GLY A N 1
ATOM 2548 C CA . GLY A 1 306 ? 24.090 -15.367 -21.514 1.00 81.69 306 GLY A CA 1
ATOM 2549 C C . GLY A 1 306 ? 24.756 -15.758 -20.185 1.00 81.69 306 GLY A C 1
ATOM 2550 O O . GLY A 1 306 ? 24.065 -16.104 -19.226 1.00 81.69 306 GLY A O 1
ATOM 2551 N N . PRO A 1 307 ? 26.101 -15.670 -20.106 1.00 84.19 307 PRO A N 1
ATOM 2552 C CA . PRO A 1 307 ? 26.847 -15.839 -18.856 1.00 84.19 307 PRO A CA 1
ATOM 2553 C C . PRO A 1 307 ? 26.706 -14.629 -17.921 1.00 84.19 307 PRO A C 1
ATOM 2555 O O . PRO A 1 307 ? 27.028 -14.721 -16.738 1.00 84.19 307 PRO A O 1
ATOM 2558 N N . LEU A 1 308 ? 26.244 -13.487 -18.444 1.00 88.75 308 LEU A N 1
ATOM 2559 C CA . LEU A 1 308 ? 25.991 -12.302 -17.635 1.00 88.75 308 LEU A CA 1
ATOM 2560 C C . LEU A 1 308 ? 24.782 -12.523 -16.721 1.00 88.75 308 LEU A C 1
ATOM 2562 O O . LEU A 1 308 ? 23.795 -13.160 -17.089 1.00 88.75 308 LEU A O 1
ATOM 2566 N N . GLY A 1 309 ? 24.848 -11.942 -15.525 1.00 93.19 309 GLY A N 1
ATOM 2567 C CA . GLY A 1 309 ? 23.720 -11.899 -14.603 1.00 93.19 309 GLY A CA 1
ATOM 2568 C C . GLY A 1 309 ? 22.535 -11.087 -15.142 1.00 93.19 309 GLY A C 1
ATOM 2569 O O . GLY A 1 309 ? 22.530 -10.582 -16.264 1.00 93.19 309 GLY A O 1
ATOM 2570 N N . ASN A 1 310 ? 21.504 -10.944 -14.311 1.00 94.81 310 ASN A N 1
ATOM 2571 C CA . ASN A 1 310 ? 20.393 -10.039 -14.612 1.00 94.81 310 ASN A CA 1
ATOM 2572 C C . ASN A 1 310 ? 20.855 -8.579 -14.491 1.00 94.81 310 ASN A C 1
ATOM 2574 O O . ASN A 1 310 ? 21.676 -8.282 -13.623 1.00 94.81 310 ASN A O 1
ATOM 2578 N N . LEU A 1 311 ? 20.289 -7.679 -15.297 1.00 92.69 311 LEU A N 1
ATOM 2579 C CA . LEU A 1 311 ? 20.501 -6.238 -15.127 1.00 92.69 311 LEU A CA 1
ATOM 2580 C C . LEU A 1 311 ? 19.447 -5.686 -14.176 1.00 92.69 311 LEU A C 1
ATOM 2582 O O . LEU A 1 311 ? 18.275 -6.055 -14.278 1.00 92.69 311 LEU A O 1
ATOM 2586 N N . TYR A 1 312 ? 19.871 -4.802 -13.279 1.00 91.69 312 TYR A N 1
ATOM 2587 C CA . TYR A 1 312 ? 19.015 -4.165 -12.288 1.00 91.69 312 TYR A CA 1
ATOM 2588 C C . TYR A 1 312 ? 19.041 -2.653 -12.482 1.00 91.69 312 TYR A C 1
ATOM 2590 O O . TYR A 1 312 ? 20.106 -2.079 -12.704 1.00 91.69 312 TYR A O 1
ATOM 2598 N N . LEU A 1 313 ? 17.876 -2.021 -12.389 1.00 88.50 313 LEU A N 1
ATOM 2599 C CA . LEU A 1 313 ? 17.737 -0.570 -12.354 1.00 88.50 313 LEU A CA 1
ATOM 2600 C C . LEU A 1 313 ? 16.867 -0.178 -11.174 1.00 88.50 313 LEU A C 1
ATOM 2602 O O . LEU A 1 313 ? 15.788 -0.735 -10.998 1.00 88.50 313 LEU A O 1
ATOM 2606 N N . GLU A 1 314 ? 17.305 0.817 -10.416 1.00 89.19 314 GLU A N 1
ATOM 2607 C CA . GLU A 1 314 ? 16.552 1.358 -9.290 1.00 89.19 314 GLU A CA 1
ATOM 2608 C C . GLU A 1 314 ? 16.306 2.854 -9.493 1.00 89.19 314 GLU A C 1
ATOM 2610 O O . GLU A 1 314 ? 17.164 3.588 -9.987 1.00 89.19 314 GLU A O 1
ATOM 2615 N N . SER A 1 315 ? 15.106 3.316 -9.155 1.00 85.81 315 SER A N 1
ATOM 2616 C CA . SER A 1 315 ? 14.708 4.714 -9.301 1.00 85.81 315 SER A CA 1
ATOM 2617 C C . SER A 1 315 ? 13.784 5.145 -8.178 1.00 85.81 315 SER A C 1
ATOM 2619 O O . SER A 1 315 ? 12.986 4.351 -7.688 1.00 85.81 315 SER A O 1
ATOM 2621 N N . ASN A 1 316 ? 13.850 6.421 -7.812 1.00 87.06 316 ASN A N 1
ATOM 2622 C CA . ASN A 1 316 ? 12.862 7.051 -6.948 1.00 87.06 316 ASN A CA 1
ATOM 2623 C C . ASN A 1 316 ? 12.096 8.086 -7.776 1.00 87.06 316 ASN A C 1
ATOM 2625 O O . ASN A 1 316 ? 12.713 8.977 -8.358 1.00 87.06 316 ASN A O 1
ATOM 2629 N N . LEU A 1 317 ? 10.770 7.958 -7.840 1.00 84.88 317 LEU A N 1
ATOM 2630 C CA . LEU A 1 317 ? 9.889 8.838 -8.610 1.00 84.88 317 LEU A CA 1
ATOM 2631 C C . LEU A 1 317 ? 8.810 9.443 -7.717 1.00 84.88 317 LEU A C 1
ATOM 2633 O O . LEU A 1 317 ? 8.207 8.733 -6.912 1.00 84.88 317 LEU A O 1
ATOM 2637 N N . THR A 1 318 ? 8.506 10.720 -7.933 1.00 85.81 318 THR A N 1
ATOM 2638 C CA . THR A 1 318 ? 7.358 11.399 -7.325 1.00 85.81 318 THR A CA 1
ATOM 2639 C C . THR A 1 318 ? 6.296 11.661 -8.386 1.00 85.81 318 THR A C 1
ATOM 2641 O O . THR A 1 318 ? 6.602 12.192 -9.453 1.00 85.81 318 THR A O 1
ATOM 2644 N N . PHE A 1 319 ? 5.051 11.296 -8.089 1.00 83.81 319 PHE A N 1
ATOM 2645 C CA . PHE A 1 319 ? 3.895 11.550 -8.946 1.00 83.81 319 PHE A CA 1
ATOM 2646 C C . PHE A 1 319 ? 2.950 12.587 -8.335 1.00 83.81 319 PHE A C 1
ATOM 2648 O O . PHE A 1 319 ? 2.839 12.578 -7.115 1.00 83.81 319 PHE A O 1
ATOM 2655 N N . PRO A 1 320 ? 2.229 13.398 -9.135 1.00 82.19 320 PRO A N 1
ATOM 2656 C CA . PRO A 1 320 ? 2.417 13.555 -10.578 1.00 82.19 320 PRO A CA 1
ATOM 2657 C C . PRO A 1 320 ? 3.806 14.128 -10.891 1.00 82.19 320 PRO A C 1
ATOM 2659 O O . PRO A 1 320 ? 4.374 14.880 -10.102 1.00 82.19 320 PRO A O 1
ATOM 2662 N N . ILE A 1 321 ? 4.369 13.745 -12.036 1.00 76.88 321 ILE A N 1
ATOM 2663 C CA . ILE A 1 321 ? 5.661 14.273 -12.477 1.00 76.88 321 ILE A CA 1
ATOM 2664 C C . ILE A 1 321 ? 5.417 15.712 -12.945 1.00 76.88 321 ILE A C 1
ATOM 2666 O O . ILE A 1 321 ? 4.696 15.933 -13.913 1.00 76.88 321 ILE A O 1
ATOM 2670 N N . LEU A 1 322 ? 5.981 16.690 -12.234 1.00 73.50 322 LEU A N 1
ATOM 2671 C CA . LEU A 1 322 ? 5.711 18.121 -12.448 1.00 73.50 322 LEU A CA 1
ATOM 2672 C C . LEU A 1 322 ? 6.429 18.732 -13.666 1.00 73.50 322 LEU A C 1
ATOM 2674 O O . LEU A 1 322 ? 6.285 19.925 -13.922 1.00 73.50 322 LEU A O 1
ATOM 2678 N N . THR A 1 323 ? 7.224 17.963 -14.411 1.00 66.69 323 THR A N 1
ATOM 2679 C CA . THR A 1 323 ? 7.963 18.486 -15.568 1.00 66.69 323 THR A CA 1
ATOM 2680 C C . THR A 1 323 ? 7.029 18.690 -16.763 1.00 66.69 323 THR A C 1
ATOM 2682 O O . THR A 1 323 ? 6.290 17.782 -17.139 1.00 66.69 323 THR A O 1
ATOM 2685 N N . SER A 1 324 ? 7.087 19.884 -17.361 1.00 51.44 324 SER A N 1
ATOM 2686 C CA . SER A 1 324 ? 6.204 20.399 -18.423 1.00 51.44 324 SER A CA 1
ATOM 2687 C C . SER A 1 324 ? 6.219 19.618 -19.742 1.00 51.44 324 SER A C 1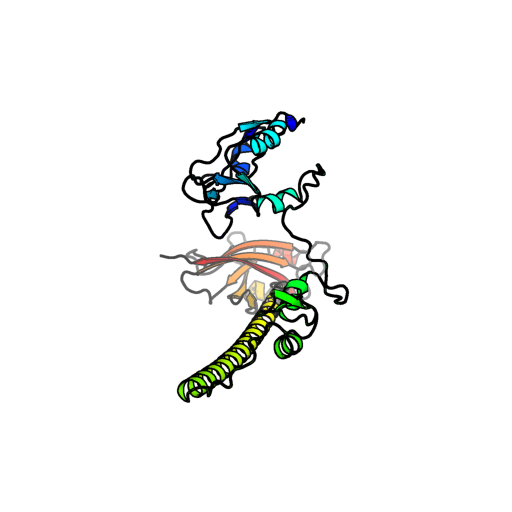
ATOM 2689 O O . SER A 1 324 ? 5.330 19.808 -20.570 1.00 51.44 324 SER A O 1
ATOM 2691 N N . ASP A 1 325 ? 7.174 18.710 -19.930 1.00 56.00 325 ASP A N 1
ATOM 2692 C CA . ASP A 1 325 ? 7.299 17.927 -21.155 1.00 56.00 325 ASP A CA 1
ATOM 2693 C C . ASP A 1 325 ? 6.531 16.613 -21.006 1.00 56.00 325 ASP A C 1
ATOM 2695 O O . ASP A 1 325 ? 7.059 15.593 -20.563 1.00 56.00 325 ASP A O 1
ATOM 2699 N N . SER A 1 326 ? 5.238 16.671 -21.331 1.00 50.88 326 SER A N 1
ATOM 2700 C CA . SER A 1 326 ? 4.395 15.533 -21.726 1.00 50.88 326 SER A CA 1
ATOM 2701 C C . SER A 1 326 ? 4.717 14.193 -21.036 1.00 50.88 326 SER A C 1
ATOM 2703 O O . SER A 1 326 ? 5.084 13.204 -21.669 1.00 50.88 326 SER A O 1
ATOM 2705 N N . GLY A 1 327 ? 4.534 14.151 -19.715 1.00 50.97 327 GLY A N 1
ATOM 2706 C CA . GLY A 1 327 ? 3.984 12.979 -19.028 1.00 50.97 327 GLY A CA 1
ATOM 2707 C C . GLY A 1 327 ? 4.906 11.809 -18.680 1.00 50.97 327 GLY A C 1
ATOM 2708 O O . GLY A 1 327 ? 4.381 10.808 -18.200 1.00 50.97 327 GLY A O 1
ATOM 2709 N N . CYS A 1 328 ? 6.229 11.871 -18.867 1.00 50.00 328 CYS A N 1
ATOM 2710 C CA . CYS A 1 328 ? 7.080 10.676 -18.738 1.00 50.00 328 CYS A CA 1
ATOM 2711 C C . CYS A 1 328 ? 8.141 10.766 -17.624 1.00 50.00 328 CYS A C 1
ATOM 2713 O O . CYS A 1 328 ? 8.850 11.758 -17.524 1.00 50.00 328 CYS A O 1
ATOM 2715 N N . GLY A 1 329 ? 8.256 9.715 -16.795 1.00 54.88 329 GLY A N 1
ATOM 2716 C CA . GLY A 1 329 ? 9.145 9.644 -15.619 1.00 54.88 329 GLY A CA 1
ATOM 2717 C C . GLY A 1 329 ? 10.650 9.650 -15.905 1.00 54.88 329 GLY A C 1
ATOM 2718 O O . GLY A 1 329 ? 11.078 9.737 -17.055 1.00 54.88 329 GLY A O 1
ATOM 2719 N N . VAL A 1 330 ? 11.455 9.562 -14.832 1.00 52.22 330 VAL A N 1
ATOM 2720 C CA . VAL A 1 330 ? 12.931 9.630 -14.882 1.00 52.22 330 VAL A CA 1
ATOM 2721 C C . VAL A 1 330 ? 13.471 8.599 -15.863 1.00 52.22 330 VAL A C 1
ATOM 2723 O O . VAL A 1 330 ? 13.288 7.392 -15.694 1.00 52.22 330 VAL A O 1
ATOM 2726 N N . GLY A 1 331 ? 14.134 9.101 -16.903 1.00 58.25 331 GLY A N 1
ATOM 2727 C CA . GLY A 1 331 ? 14.666 8.288 -17.978 1.00 58.25 331 GLY A CA 1
ATOM 2728 C C . GLY A 1 331 ? 15.937 7.569 -17.570 1.00 58.25 331 GLY A C 1
ATOM 2729 O O . GLY A 1 331 ? 17.028 8.024 -17.888 1.00 58.25 331 GLY A O 1
ATOM 2730 N N . HIS A 1 332 ? 15.792 6.412 -16.929 1.00 64.69 332 HIS A N 1
ATOM 2731 C CA . HIS A 1 332 ? 16.857 5.419 -16.975 1.00 64.69 332 HIS A CA 1
ATOM 2732 C C . HIS A 1 332 ? 16.877 4.826 -18.370 1.00 64.69 332 HIS A C 1
ATOM 2734 O O . HIS A 1 332 ? 15.870 4.294 -18.840 1.00 64.69 332 HIS A O 1
ATOM 2740 N N . SER A 1 333 ? 18.009 4.984 -19.039 1.00 73.12 333 SER A N 1
ATOM 2741 C CA . SER A 1 333 ? 18.201 4.591 -20.419 1.00 73.12 333 SER A CA 1
ATOM 2742 C C . SER A 1 333 ? 19.129 3.377 -20.461 1.00 73.12 333 SER A C 1
ATOM 2744 O O . SER A 1 333 ? 20.279 3.433 -20.033 1.00 73.12 333 SER A O 1
ATOM 2746 N N . ILE A 1 334 ? 18.621 2.243 -20.947 1.00 85.06 334 ILE A N 1
ATOM 2747 C CA . ILE A 1 334 ? 19.465 1.074 -21.238 1.00 85.06 334 ILE A CA 1
ATOM 2748 C C . ILE A 1 334 ? 19.762 1.079 -22.721 1.00 85.06 334 ILE A C 1
ATOM 2750 O O . ILE A 1 334 ? 18.835 1.181 -23.527 1.00 85.06 334 ILE A O 1
ATOM 2754 N N . ASN A 1 335 ? 21.039 0.947 -23.072 1.00 86.94 335 ASN A N 1
ATOM 2755 C CA . ASN A 1 335 ? 21.435 0.768 -24.455 1.00 86.94 335 ASN A CA 1
ATOM 2756 C C . ASN A 1 335 ? 20.863 -0.560 -24.973 1.00 86.94 335 ASN A C 1
ATOM 2758 O O . ASN A 1 335 ? 21.145 -1.633 -24.442 1.00 86.94 335 ASN A O 1
ATOM 2762 N N . THR A 1 336 ? 20.039 -0.485 -26.011 1.00 88.19 336 THR A N 1
ATOM 2763 C CA . THR A 1 336 ? 19.436 -1.654 -26.675 1.00 88.19 336 THR A CA 1
ATOM 2764 C C . THR A 1 336 ? 20.481 -2.662 -27.143 1.00 88.19 336 THR A C 1
ATOM 2766 O O . THR A 1 336 ? 20.256 -3.863 -27.003 1.00 88.19 336 THR A O 1
ATOM 2769 N N . HIS A 1 337 ? 21.658 -2.196 -27.575 1.00 88.69 337 HIS A N 1
ATOM 2770 C CA . HIS A 1 337 ? 22.775 -3.065 -27.939 1.00 88.69 337 HIS A CA 1
ATOM 2771 C C . HIS A 1 337 ? 23.208 -3.966 -26.772 1.00 88.69 337 HIS A C 1
ATOM 2773 O O . HIS A 1 337 ? 23.500 -5.144 -26.972 1.00 88.69 337 HIS A O 1
ATOM 2779 N N . ASP A 1 338 ? 23.190 -3.459 -25.535 1.00 90.12 338 ASP A N 1
ATOM 2780 C CA . ASP A 1 338 ? 23.558 -4.253 -24.359 1.00 90.12 338 ASP A CA 1
ATOM 2781 C C . ASP A 1 338 ? 22.526 -5.347 -24.067 1.00 90.12 338 ASP A C 1
ATOM 2783 O O . ASP A 1 338 ? 22.877 -6.397 -23.533 1.00 90.12 338 ASP A O 1
ATOM 2787 N N . LEU A 1 339 ? 21.259 -5.141 -24.432 1.00 91.81 339 LEU A N 1
ATOM 2788 C CA . LEU A 1 339 ? 20.220 -6.161 -24.294 1.00 91.81 339 LEU A CA 1
ATOM 2789 C C . LEU A 1 339 ? 20.330 -7.221 -25.397 1.00 91.81 339 LEU A C 1
ATOM 2791 O O . LEU A 1 339 ? 20.213 -8.420 -25.127 1.00 91.81 339 LEU A O 1
ATOM 2795 N N . GLU A 1 340 ? 20.574 -6.777 -26.627 1.00 91.69 340 GLU A N 1
ATOM 2796 C CA . GLU A 1 340 ? 20.638 -7.620 -27.821 1.00 91.69 340 GLU A CA 1
ATOM 2797 C C . GLU A 1 340 ? 21.880 -8.517 -27.830 1.00 91.69 340 GLU A C 1
ATOM 2799 O O . GLU A 1 340 ? 21.765 -9.720 -28.068 1.00 91.69 340 GLU A O 1
ATOM 2804 N N . SER A 1 341 ? 23.046 -7.971 -27.481 1.00 90.25 341 SER A N 1
ATOM 2805 C CA . SER A 1 341 ? 24.330 -8.678 -27.574 1.00 90.25 341 SER A CA 1
ATOM 2806 C C . SER A 1 341 ? 24.616 -9.614 -26.393 1.00 90.25 341 SER A C 1
ATOM 2808 O O . SER A 1 341 ? 25.485 -10.477 -26.491 1.00 90.25 341 SER A O 1
ATOM 2810 N N . ASN A 1 342 ? 23.879 -9.498 -25.280 1.00 93.88 342 ASN A N 1
ATOM 2811 C CA . ASN A 1 342 ? 24.210 -10.194 -24.029 1.00 93.88 342 ASN A CA 1
ATOM 2812 C C . ASN A 1 342 ? 23.185 -11.247 -23.567 1.00 93.88 342 ASN A C 1
ATOM 2814 O O . ASN A 1 342 ? 23.197 -11.668 -22.407 1.00 93.88 342 ASN A O 1
ATOM 2818 N N . GLY A 1 343 ? 22.296 -11.702 -24.454 1.00 94.69 343 GLY A N 1
ATOM 2819 C CA . GLY A 1 343 ? 21.376 -12.813 -24.167 1.00 94.69 343 GLY A CA 1
ATOM 2820 C C . GLY A 1 343 ? 20.122 -12.444 -23.363 1.00 94.69 343 GLY A C 1
ATOM 2821 O O . GLY A 1 343 ? 19.418 -13.335 -22.879 1.00 94.69 343 GLY A O 1
ATOM 2822 N N . PHE A 1 344 ? 19.799 -11.153 -23.228 1.00 95.94 344 PHE A N 1
ATOM 2823 C CA . PHE A 1 344 ? 18.523 -10.711 -22.643 1.00 95.94 344 PHE A CA 1
ATOM 2824 C C . PHE A 1 344 ? 17.346 -10.932 -23.596 1.00 95.94 344 PHE A C 1
ATOM 2826 O O . PHE A 1 344 ? 16.218 -11.145 -23.144 1.00 95.94 344 PHE A O 1
ATOM 2833 N N . ILE A 1 345 ? 17.613 -10.940 -24.904 1.00 96.38 345 ILE A N 1
ATOM 2834 C CA . ILE A 1 345 ? 16.633 -11.235 -25.947 1.00 96.38 345 ILE A CA 1
ATOM 2835 C C . ILE A 1 345 ? 16.768 -12.695 -26.383 1.00 96.38 345 ILE A C 1
ATOM 2837 O O . ILE A 1 345 ? 17.798 -13.109 -26.907 1.00 96.38 345 ILE A O 1
ATOM 2841 N N . LYS A 1 346 ? 15.704 -13.484 -26.205 1.00 96.81 346 LYS A N 1
ATOM 2842 C CA . LYS A 1 346 ? 15.628 -14.876 -26.679 1.00 96.81 346 LYS A CA 1
ATOM 2843 C C . LYS A 1 346 ? 14.289 -15.121 -27.351 1.00 96.81 346 LYS A C 1
ATOM 2845 O O . LYS A 1 346 ? 13.256 -14.709 -26.825 1.00 96.81 346 LYS A O 1
ATOM 2850 N N . ASN A 1 347 ? 14.296 -15.781 -28.509 1.00 96.88 347 ASN A N 1
ATOM 2851 C CA . ASN A 1 347 ? 13.094 -16.038 -29.314 1.00 96.88 347 ASN A CA 1
ATOM 2852 C C . ASN A 1 347 ? 12.274 -14.762 -29.583 1.00 96.88 347 ASN A C 1
ATOM 2854 O O . ASN A 1 347 ? 11.049 -14.783 -29.500 1.00 96.88 347 ASN A O 1
ATOM 2858 N N . ASN A 1 348 ? 12.955 -13.640 -29.842 1.00 96.62 348 ASN A N 1
ATOM 2859 C CA . ASN A 1 348 ? 12.329 -12.328 -30.026 1.00 96.62 348 ASN A CA 1
ATOM 2860 C C . ASN A 1 348 ? 11.471 -11.876 -28.821 1.00 96.62 348 ASN A C 1
ATOM 2862 O O . ASN A 1 348 ? 10.442 -11.217 -28.980 1.00 96.62 348 ASN A O 1
ATOM 2866 N N . THR A 1 349 ? 11.869 -12.265 -27.603 1.00 97.12 349 THR A N 1
ATOM 2867 C CA . THR A 1 349 ? 11.191 -11.880 -26.360 1.00 97.12 349 THR A CA 1
ATOM 2868 C C . THR A 1 349 ? 12.145 -11.262 -25.351 1.00 97.12 349 THR A C 1
ATOM 2870 O O . THR A 1 349 ? 13.271 -11.739 -25.199 1.00 97.12 349 THR A O 1
ATOM 2873 N N . LEU A 1 350 ? 11.662 -10.246 -24.632 1.00 96.00 350 LEU A N 1
ATOM 2874 C CA . LEU A 1 350 ? 12.334 -9.613 -23.497 1.00 96.00 350 LEU A CA 1
ATOM 2875 C C . LEU A 1 350 ? 11.511 -9.841 -22.222 1.00 96.00 350 LEU A C 1
ATOM 2877 O O . LEU A 1 350 ? 10.286 -9.698 -22.228 1.00 96.00 350 LEU A O 1
ATOM 2881 N N . LEU A 1 351 ? 12.186 -10.207 -21.131 1.00 96.50 351 LEU A N 1
ATOM 2882 C CA . LEU A 1 351 ? 11.569 -10.471 -19.831 1.00 96.50 351 LEU A CA 1
ATOM 2883 C C . LEU A 1 351 ? 12.022 -9.429 -18.809 1.00 96.50 351 LEU A C 1
ATOM 2885 O O . LEU A 1 351 ? 13.210 -9.335 -18.495 1.00 96.50 351 LEU A O 1
ATOM 2889 N N . ILE A 1 352 ? 11.063 -8.697 -18.252 1.00 94.19 352 ILE A N 1
ATOM 2890 C CA . ILE A 1 352 ? 11.287 -7.656 -17.249 1.00 94.19 352 ILE A CA 1
ATOM 2891 C C . ILE A 1 352 ? 10.493 -8.034 -16.002 1.00 94.19 352 ILE A C 1
ATOM 2893 O O . ILE A 1 352 ? 9.325 -8.397 -16.082 1.00 94.19 352 ILE A O 1
ATOM 2897 N N . SER A 1 353 ? 11.123 -7.988 -14.835 1.00 93.62 353 SER A N 1
ATOM 2898 C CA . SER A 1 353 ? 10.415 -8.017 -13.553 1.00 93.62 353 SER A CA 1
ATOM 2899 C C . SER A 1 353 ? 10.523 -6.643 -12.925 1.00 93.62 353 SER A C 1
ATOM 2901 O O . SER A 1 353 ? 11.608 -6.078 -12.909 1.00 93.62 353 SER A O 1
ATOM 2903 N N . ALA A 1 354 ? 9.422 -6.107 -12.434 1.00 90.62 354 ALA A N 1
ATOM 2904 C CA . ALA A 1 354 ? 9.369 -4.794 -11.829 1.00 90.62 354 ALA A CA 1
ATOM 2905 C C . ALA A 1 354 ? 8.812 -4.902 -10.415 1.00 90.62 354 ALA A C 1
ATOM 2907 O O . ALA A 1 354 ? 7.918 -5.703 -10.165 1.00 90.62 354 ALA A O 1
ATOM 2908 N N . GLU A 1 355 ? 9.330 -4.094 -9.508 1.00 91.56 355 GLU A N 1
ATOM 2909 C CA . GLU A 1 355 ? 8.836 -3.939 -8.153 1.00 91.56 355 GLU A CA 1
ATOM 2910 C C . GLU A 1 355 ? 8.593 -2.457 -7.895 1.00 91.56 355 GLU A C 1
ATOM 2912 O O . GLU A 1 355 ? 9.501 -1.648 -8.065 1.00 91.56 355 GLU A O 1
ATOM 2917 N N . VAL A 1 356 ? 7.362 -2.096 -7.532 1.00 89.69 356 VAL A N 1
ATOM 2918 C CA . VAL A 1 356 ? 6.983 -0.706 -7.236 1.00 89.69 356 VAL A CA 1
ATOM 2919 C C . VAL A 1 356 ? 6.576 -0.602 -5.779 1.00 89.69 356 VAL A C 1
ATOM 2921 O O . VAL A 1 356 ? 5.623 -1.240 -5.340 1.00 89.69 356 VAL A O 1
ATOM 2924 N N . LYS A 1 357 ? 7.270 0.235 -5.020 1.00 91.06 357 LYS A N 1
ATOM 2925 C CA . LYS A 1 357 ? 7.006 0.471 -3.607 1.00 91.06 357 LYS A CA 1
ATOM 2926 C C . LYS A 1 357 ? 6.619 1.925 -3.399 1.00 91.06 357 LYS A C 1
ATOM 2928 O O . LYS A 1 357 ? 7.405 2.820 -3.678 1.00 91.06 357 LYS A O 1
ATOM 2933 N N . ILE A 1 358 ? 5.423 2.169 -2.876 1.00 90.31 358 ILE A N 1
ATOM 2934 C CA . ILE A 1 358 ? 5.033 3.507 -2.425 1.00 90.31 358 ILE A CA 1
ATOM 2935 C C . ILE A 1 358 ? 5.719 3.755 -1.079 1.00 90.31 358 ILE A C 1
ATOM 2937 O O . ILE A 1 358 ? 5.513 2.995 -0.132 1.00 90.31 358 ILE A O 1
ATOM 2941 N N . LYS A 1 359 ? 6.579 4.776 -1.033 1.00 92.62 359 LYS A N 1
ATOM 2942 C CA . LYS A 1 359 ? 7.282 5.221 0.175 1.00 92.62 359 LYS A CA 1
ATOM 2943 C C . LYS A 1 359 ? 6.378 6.124 0.999 1.00 92.62 359 LYS A C 1
ATOM 2945 O O . LYS A 1 359 ? 6.083 5.792 2.138 1.00 92.62 359 LYS A O 1
ATOM 2950 N N . ASP A 1 360 ? 5.880 7.191 0.376 1.00 91.81 360 ASP A N 1
ATOM 2951 C CA . ASP A 1 360 ? 5.081 8.214 1.044 1.00 91.81 360 ASP A CA 1
ATOM 2952 C C . ASP A 1 360 ? 3.943 8.701 0.150 1.00 91.81 360 ASP A C 1
ATOM 2954 O O . ASP A 1 360 ? 4.042 8.713 -1.080 1.00 91.81 360 ASP A O 1
ATOM 2958 N N . ILE A 1 361 ? 2.869 9.151 0.793 1.00 91.69 361 ILE A N 1
ATOM 2959 C CA . ILE A 1 361 ? 1.738 9.818 0.157 1.00 91.69 361 ILE A CA 1
ATOM 2960 C C . ILE A 1 361 ? 1.505 11.117 0.918 1.00 91.69 361 ILE A C 1
ATOM 2962 O O . ILE A 1 361 ? 1.257 11.082 2.123 1.00 91.69 361 ILE A O 1
ATOM 2966 N N . PHE A 1 362 ? 1.547 12.253 0.231 1.00 91.75 362 PHE A N 1
ATOM 2967 C CA . PHE A 1 362 ? 1.314 13.559 0.844 1.00 91.75 362 PHE A CA 1
ATOM 2968 C C . PHE A 1 362 ? 0.382 14.418 -0.006 1.00 91.75 362 PHE A C 1
ATOM 2970 O O . PHE A 1 362 ? 0.153 14.145 -1.183 1.00 91.75 362 PHE A O 1
ATOM 2977 N N . TRP A 1 363 ? -0.199 15.436 0.622 1.00 90.69 363 TRP A N 1
ATOM 2978 C CA . TRP A 1 363 ? -1.080 16.400 -0.023 1.00 90.69 363 TRP A CA 1
ATOM 2979 C C . TRP A 1 363 ? -0.406 17.763 -0.004 1.00 90.69 363 TRP A C 1
ATOM 2981 O O . TRP A 1 363 ? 0.086 18.192 1.040 1.00 90.69 363 TRP A O 1
ATOM 2991 N N . LEU A 1 364 ? -0.391 18.436 -1.147 1.00 84.62 364 LEU A N 1
ATOM 2992 C CA . LEU A 1 364 ? -0.116 19.863 -1.200 1.00 84.62 364 LEU A CA 1
ATOM 2993 C C . LEU A 1 364 ? -1.406 20.575 -0.791 1.00 84.62 364 LEU A C 1
ATOM 2995 O O . LEU A 1 364 ? -2.407 20.526 -1.504 1.00 84.62 364 LEU A O 1
ATOM 2999 N N . VAL A 1 365 ? -1.391 21.139 0.414 1.00 77.56 365 VAL A N 1
ATOM 3000 C CA . VAL A 1 365 ? -2.432 22.052 0.885 1.00 77.56 365 VAL A CA 1
ATOM 3001 C C . VAL A 1 365 ? -2.029 23.432 0.379 1.00 77.56 365 VAL A C 1
ATOM 3003 O O . VAL A 1 365 ? -0.961 23.915 0.757 1.00 77.56 365 VAL A O 1
ATOM 3006 N N . GLU A 1 366 ? -2.826 23.994 -0.528 1.00 57.41 366 GLU A N 1
ATOM 3007 C CA . GLU A 1 366 ? -2.689 25.388 -0.978 1.00 57.41 366 GLU A CA 1
ATOM 3008 C C . GLU A 1 366 ? -3.118 26.379 0.105 1.00 57.41 366 GLU A C 1
ATOM 3010 O O . GLU A 1 366 ? -4.109 26.087 0.822 1.00 57.41 366 GLU A O 1
#

InterPro domains:
  IPR002083 MATH/TRAF domain [PF22486] (232-356)
  IPR002083 MATH/TRAF domain [PS50144] (230-356)
  IPR002083 MATH/TRAF domain [cd00121] (231-357)
  IPR008974 TRAF-like [G3DSA:2.60.210.10] (216-363)

Secondary structure (DSSP, 8-state):
--GGGSEEEEEEP----SS-EE-TT--EE-GGGTTS-HHHHHTTSS-----EEEEEEEE-TTSSSEEE-SS----EEEGGGHHHHHHHSSEEEEE-TTHHHHTTSS-----------S--------TT----GGGHHHHHHH-TTS-EE-TTT--EESS-HHHHHHH-TTSPP-------HHHHHHHHHHHHHHHHHHHHHHHHHHHHHHHHHHHHHHHHHHHHHHS----EEEEEEESHHHHHHHTEEEPPPEEETTEEEEEEEEE-SS-TTS--EEEEEEE-TTPPTTEEEEEEEEEEEPPSSSSS--EEEEEEEEES---SSTT-----EEEHHHHHHTTSEETTEEEEEEEEEEEEEEE---

Sequence (366 aa):
MDLENENIDFVKCLHIVVTPNQCERSHFFCFSCFKKCPICKNIRSNGFINTICKYQFKEDENSFGFVEDSEGCTFSGPLKNIAHHEETCKYRFEDCIYSVQNNKKSYGLFIKNNIRYGFYTGKTKPSKCKIRFKDLDFHYLVCPFRPKECKFCKSEILYSIKEHENFCSFSPMSETNELDNDQIEILRIKKQHQEVILSLKKEFSIQQMEKEKTILKLEKLVKENLSEPKNKFHWKIKNYLEFIRIGYCKSDKFLVQNFQFQFCILSDRDSIEGKSYIRLQLDSSDIPKGKFINTEISLKFKNQSGPLGNLYLESNLTFPILTSDSGCGVGHSINTHDLESNGFIKNNTLLISAEVKIKDIFWLVE

Foldseek 3Di:
DPLQFAKAWEDEDPPPDPDWDQPPVGDTDHPVVPDDDPQVVCVVPPDDHDYFYKFKWACDPPDPDTDGDPVGDGDIGGPVCVVVCCVPPNIHIDHDPVRVVVVVPDDDDDPPDPPDDDDDPDPDPLPPDDDDPVCVVVCCVVPQQNFDQAPFPRDTDRHDSVVCQVVPPRNPPDPPPPPPVVNVVVVVVVVVVVVVVVVVVVVVVVVVVVVVVVVVVVVVVVVVCVPPPCLKDKDKDAQQVVCLVVQKDKDDWDDDPRWIKIWMWGFDCPPPVNFTWTFIFIATPPADPQKKWKKKKKKWWCADDAPDGIDIDIDIWMPPPPDPPPGGTDGPIDGVCCCVVGRCADPSMIMMIMGMDTPDMDGDDD

Organism: NCBI:txid79012

Radius of gyration: 37.66 Å; chains: 1; bounding box: 82×50×102 Å

pLDDT: mean 73.72, std 18.98, range [26.62, 97.75]